Protein AF-A0A399F1W0-F1 (afdb_monomer)

Solvent-accessible surface area (backbone atoms only — not comparable to full-atom values): 11092 Å² total; per-residue (Å²): 135,81,76,82,79,48,75,65,52,54,42,48,57,32,23,42,38,68,35,32,34,46,60,52,54,9,49,49,50,20,49,52,50,46,51,54,50,51,54,56,42,75,72,41,100,74,64,45,60,71,75,62,50,46,71,76,24,55,63,44,74,70,60,42,54,50,44,53,56,55,46,54,76,75,41,99,64,81,72,64,71,63,69,51,49,56,58,54,66,76,66,64,88,62,98,51,70,25,57,52,56,50,45,21,51,50,40,32,55,50,44,50,52,52,61,72,68,51,58,68,67,61,51,54,50,32,51,70,77,23,59,24,48,64,48,69,74,58,52,68,73,48,67,90,52,70,68,48,52,52,45,48,50,51,46,51,62,46,49,75,45,47,72,62,37,48,56,37,51,46,51,60,52,38,79,73,68,49,65,60,64,60,45,52,68,64,68,68,62,92,84,85,130

pLDDT: mean 75.86, std 18.7, range [33.44, 97.06]

Structure (mmCIF, N/CA/C/O backbone):
data_AF-A0A399F1W0-F1
#
_entry.id   AF-A0A399F1W0-F1
#
loop_
_atom_site.group_PDB
_atom_site.id
_atom_site.type_symbol
_atom_site.label_atom_id
_atom_site.label_alt_id
_atom_site.label_comp_id
_atom_site.label_asym_id
_atom_site.label_entity_id
_atom_site.label_seq_id
_atom_site.pdbx_PDB_ins_code
_atom_site.Cartn_x
_atom_site.Cartn_y
_atom_site.Cartn_z
_atom_site.occupancy
_atom_site.B_iso_or_equiv
_atom_site.auth_seq_id
_atom_site.auth_comp_id
_atom_site.auth_asym_id
_atom_site.auth_atom_id
_atom_site.pdbx_PDB_model_num
ATOM 1 N N . MET A 1 1 ? 23.291 -12.167 12.242 1.00 37.00 1 MET A N 1
ATOM 2 C CA . MET A 1 1 ? 22.266 -12.469 11.224 1.00 37.00 1 MET A CA 1
ATOM 3 C C . MET A 1 1 ? 20.929 -12.072 11.820 1.00 37.00 1 MET A C 1
ATOM 5 O O . MET A 1 1 ? 20.446 -12.774 12.697 1.00 37.00 1 MET A O 1
ATOM 9 N N . THR A 1 2 ? 20.405 -10.897 11.480 1.00 45.06 2 THR A N 1
ATOM 10 C CA . THR A 1 2 ? 19.058 -10.482 11.893 1.00 45.06 2 THR A CA 1
ATOM 11 C C . THR A 1 2 ? 18.045 -11.308 11.105 1.00 45.06 2 THR A C 1
ATOM 13 O O . THR A 1 2 ? 18.186 -11.453 9.891 1.00 45.06 2 THR A O 1
ATOM 16 N N . ALA A 1 3 ? 17.079 -11.922 11.791 1.00 57.25 3 ALA A N 1
ATOM 17 C CA . ALA A 1 3 ? 15.983 -12.616 11.122 1.00 57.25 3 ALA A CA 1
ATOM 18 C C . ALA A 1 3 ? 15.230 -11.622 10.224 1.00 57.25 3 ALA A C 1
ATOM 20 O O . ALA A 1 3 ? 15.101 -10.448 10.576 1.00 57.25 3 ALA A O 1
ATOM 21 N N . ALA A 1 4 ? 14.770 -12.076 9.056 1.00 69.25 4 ALA A N 1
ATOM 22 C CA . ALA A 1 4 ? 13.921 -11.251 8.208 1.00 69.25 4 ALA A CA 1
ATOM 23 C C . ALA A 1 4 ? 12.631 -10.913 8.971 1.00 69.25 4 ALA A C 1
ATOM 25 O O . ALA A 1 4 ? 11.976 -11.811 9.498 1.00 69.25 4 ALA A O 1
ATOM 26 N N . SER A 1 5 ? 12.305 -9.622 9.032 1.00 78.44 5 SER A N 1
ATOM 27 C CA . SER A 1 5 ? 11.083 -9.112 9.657 1.00 78.44 5 SER A CA 1
ATOM 28 C C . SER A 1 5 ? 9.848 -9.705 8.968 1.00 78.44 5 SER A C 1
ATOM 30 O O . SER A 1 5 ? 9.753 -9.735 7.737 1.00 78.44 5 SER A O 1
ATOM 32 N N . THR A 1 6 ? 8.923 -10.227 9.769 1.00 92.31 6 THR A N 1
ATOM 33 C CA . THR A 1 6 ? 7.650 -10.794 9.314 1.00 92.31 6 THR A CA 1
ATOM 34 C C . THR A 1 6 ? 6.721 -9.699 8.785 1.00 92.31 6 THR A C 1
ATOM 36 O O . THR A 1 6 ? 6.800 -8.543 9.192 1.00 92.31 6 THR A O 1
ATOM 39 N N . ASP A 1 7 ? 5.763 -10.043 7.918 1.00 93.81 7 ASP A N 1
ATOM 40 C CA . ASP A 1 7 ? 4.789 -9.063 7.400 1.00 93.81 7 ASP A CA 1
ATOM 41 C C . ASP A 1 7 ? 3.999 -8.347 8.509 1.00 93.81 7 ASP A C 1
ATOM 43 O O . ASP A 1 7 ? 3.638 -7.176 8.366 1.00 93.81 7 ASP A O 1
ATOM 47 N N . ALA A 1 8 ? 3.756 -9.038 9.625 1.00 94.19 8 ALA A N 1
ATOM 48 C CA . ALA A 1 8 ? 3.143 -8.469 10.818 1.00 94.19 8 ALA A CA 1
ATOM 49 C C . ALA A 1 8 ? 4.033 -7.396 11.464 1.00 94.19 8 ALA A C 1
ATOM 51 O O . ALA A 1 8 ? 3.556 -6.299 11.751 1.00 94.19 8 ALA A O 1
ATOM 52 N N . GLU A 1 9 ? 5.322 -7.685 11.651 1.00 94.56 9 GLU A N 1
ATOM 53 C CA . GLU A 1 9 ? 6.296 -6.736 12.202 1.00 94.56 9 GLU A CA 1
ATOM 54 C C . GLU A 1 9 ? 6.444 -5.513 11.293 1.00 94.56 9 GLU A C 1
ATOM 56 O O . GLU A 1 9 ? 6.309 -4.389 11.767 1.00 94.56 9 GLU A O 1
ATOM 61 N N . ARG A 1 10 ? 6.572 -5.714 9.975 1.00 94.81 10 ARG A N 1
ATOM 62 C CA . ARG A 1 10 ? 6.646 -4.618 8.990 1.00 94.81 10 ARG A CA 1
ATOM 63 C C . ARG A 1 10 ? 5.425 -3.699 9.041 1.00 94.81 10 ARG A C 1
ATOM 65 O O . ARG A 1 10 ? 5.553 -2.482 8.919 1.00 94.81 10 ARG A O 1
ATOM 72 N N . LEU A 1 11 ? 4.223 -4.265 9.195 1.00 94.88 11 LEU A N 1
ATOM 73 C CA . LEU A 1 11 ? 2.996 -3.479 9.356 1.00 94.88 11 LEU A CA 1
ATOM 74 C C . LEU A 1 11 ? 3.018 -2.659 10.648 1.00 94.88 11 LEU A C 1
ATOM 76 O O . LEU A 1 11 ? 2.655 -1.484 10.617 1.00 94.88 11 LEU A O 1
ATOM 80 N N . LEU A 1 12 ? 3.421 -3.269 11.764 1.00 94.38 12 LEU A N 1
ATOM 81 C CA . LEU A 1 12 ? 3.475 -2.609 13.069 1.00 94.38 12 LEU A CA 1
ATOM 82 C C . LEU A 1 12 ? 4.519 -1.489 13.097 1.00 94.38 12 LEU A C 1
ATOM 84 O O . LEU A 1 12 ? 4.218 -0.405 13.589 1.00 94.38 12 LEU A O 1
ATOM 88 N N . GLU A 1 13 ? 5.693 -1.710 12.507 1.00 94.00 13 GLU A N 1
ATOM 89 C CA . GLU A 1 13 ? 6.730 -0.688 12.333 1.00 94.00 13 GLU A CA 1
ATOM 90 C C . GLU A 1 13 ? 6.199 0.505 11.531 1.00 94.00 13 GLU A C 1
ATOM 92 O O . GLU A 1 13 ? 6.304 1.650 11.962 1.00 94.00 13 GLU A O 1
ATOM 97 N N . LEU A 1 14 ? 5.533 0.258 10.400 1.00 93.69 14 LEU A N 1
ATOM 98 C CA . LEU A 1 14 ? 4.985 1.331 9.567 1.00 93.69 14 LEU A CA 1
ATOM 99 C C . LEU A 1 14 ? 3.786 2.058 10.188 1.00 93.69 14 LEU A C 1
ATOM 101 O O . LEU A 1 14 ? 3.448 3.153 9.739 1.00 93.69 14 LEU A O 1
ATOM 105 N N . LEU A 1 15 ? 3.136 1.484 11.203 1.00 92.62 15 LEU A N 1
ATOM 106 C CA . LEU A 1 15 ? 2.125 2.194 11.991 1.00 92.62 15 LEU A CA 1
ATOM 107 C C . LEU A 1 15 ? 2.736 3.230 12.939 1.00 92.62 15 LEU A C 1
ATOM 109 O O . LEU A 1 15 ? 2.013 4.112 13.408 1.00 92.62 15 LEU A O 1
ATOM 113 N N . LEU A 1 16 ? 4.044 3.162 13.197 1.00 91.12 16 LEU A N 1
ATOM 114 C CA . LEU A 1 16 ? 4.760 4.203 13.930 1.00 91.12 16 LEU A CA 1
ATOM 115 C C . LEU A 1 16 ? 4.953 5.461 13.075 1.00 91.12 16 LEU A C 1
ATOM 117 O O . LEU A 1 16 ? 4.873 6.577 13.587 1.00 91.12 16 LEU A O 1
ATOM 121 N N . GLU A 1 17 ? 5.081 5.280 11.763 1.00 89.75 17 GLU A N 1
ATOM 122 C CA . GLU A 1 17 ? 5.309 6.344 10.788 1.00 89.75 17 GLU A CA 1
ATOM 123 C C . GLU A 1 17 ? 4.010 7.035 10.339 1.00 89.75 17 GLU A C 1
ATOM 125 O O . GLU A 1 17 ? 2.962 6.393 10.274 1.00 89.75 17 GLU A O 1
ATOM 130 N N . PRO A 1 18 ? 4.034 8.326 9.945 1.00 88.25 18 PRO A N 1
ATOM 131 C CA . PRO A 1 18 ? 2.849 9.094 9.543 1.00 88.25 18 PRO A CA 1
ATOM 132 C C . PRO A 1 18 ? 2.337 8.727 8.135 1.00 88.25 18 PRO A C 1
ATOM 134 O O . PRO A 1 18 ? 2.133 9.591 7.277 1.00 88.25 18 PRO A O 1
ATOM 137 N N . CYS A 1 19 ? 2.122 7.439 7.870 1.00 89.25 19 CYS A N 1
ATOM 138 C CA . CYS A 1 19 ? 1.710 6.906 6.577 1.00 89.25 19 CYS A CA 1
ATOM 139 C C . CYS A 1 19 ? 0.646 5.806 6.713 1.00 89.25 19 CYS A C 1
ATOM 141 O O . CYS A 1 19 ? 0.346 5.335 7.811 1.00 89.25 19 CYS A O 1
ATOM 143 N N . CYS A 1 20 ? 0.077 5.389 5.573 1.00 93.62 20 CYS A N 1
ATOM 144 C CA . CYS A 1 20 ? -0.698 4.154 5.512 1.00 93.62 20 CYS A CA 1
ATOM 145 C C . CYS A 1 20 ? 0.205 2.951 5.236 1.00 93.62 20 CYS A C 1
ATOM 147 O O . CYS A 1 20 ? 0.753 2.873 4.132 1.00 93.62 20 CYS A O 1
ATOM 149 N N . PRO A 1 21 ? 0.307 1.983 6.168 1.00 94.69 21 PRO A N 1
ATOM 150 C CA . PRO A 1 21 ? 1.255 0.880 6.045 1.00 94.69 21 PRO A CA 1
ATOM 151 C C . PRO A 1 21 ? 0.907 -0.035 4.861 1.00 94.69 21 PRO A C 1
ATOM 153 O O . PRO A 1 21 ? 1.789 -0.434 4.108 1.00 94.69 21 PRO A O 1
ATOM 156 N N . VAL A 1 22 ? -0.387 -0.258 4.594 1.00 96.12 22 VAL A N 1
ATOM 157 C CA . VAL A 1 22 ? -0.864 -1.032 3.431 1.00 96.12 22 VAL A CA 1
ATOM 158 C C . VAL A 1 22 ? -0.462 -0.363 2.112 1.00 96.12 22 VAL A C 1
ATOM 160 O O . VAL A 1 22 ? 0.023 -1.028 1.200 1.00 96.12 22 VAL A O 1
ATOM 163 N N . CYS A 1 23 ? -0.622 0.959 1.995 1.00 94.44 23 CYS A N 1
ATOM 164 C CA . CYS A 1 23 ? -0.163 1.704 0.818 1.00 94.44 23 CYS A CA 1
ATOM 165 C C . CYS A 1 23 ? 1.363 1.636 0.671 1.00 94.44 23 CYS A C 1
ATOM 167 O O . CYS A 1 23 ? 1.860 1.453 -0.433 1.00 94.44 23 CYS A O 1
ATOM 169 N N . SER A 1 24 ? 2.114 1.803 1.761 1.00 92.62 24 SER A N 1
ATOM 170 C CA . SER A 1 24 ? 3.578 1.768 1.725 1.00 92.62 24 SER A CA 1
ATOM 171 C C . SER A 1 24 ? 4.090 0.402 1.269 1.00 92.62 24 SER A C 1
ATOM 173 O O . SER A 1 24 ? 4.836 0.335 0.296 1.00 92.62 24 SER A O 1
ATOM 175 N N . LEU A 1 25 ? 3.609 -0.689 1.870 1.00 95.50 25 LEU A N 1
ATOM 176 C CA . LEU A 1 25 ? 4.051 -2.042 1.527 1.00 95.50 25 LEU A CA 1
ATOM 177 C C . LEU A 1 25 ? 3.566 -2.506 0.148 1.00 95.50 25 LEU A C 1
ATOM 179 O O . LEU A 1 25 ? 4.317 -3.152 -0.578 1.00 95.50 25 LEU A O 1
ATOM 183 N N . SER A 1 26 ? 2.343 -2.153 -0.261 1.00 95.12 26 SER A N 1
ATOM 184 C CA . SER A 1 26 ? 1.869 -2.471 -1.618 1.00 95.12 26 SER A CA 1
ATOM 185 C C . SER A 1 26 ? 2.649 -1.723 -2.698 1.00 95.12 26 SER A C 1
ATOM 187 O O . SER A 1 26 ? 2.984 -2.306 -3.728 1.00 95.12 26 SER A O 1
ATOM 189 N N . ARG A 1 27 ? 2.993 -0.449 -2.463 1.00 91.88 27 ARG A N 1
ATOM 190 C CA . ARG A 1 27 ? 3.869 0.313 -3.363 1.00 91.88 27 ARG A CA 1
ATOM 191 C C . ARG A 1 27 ? 5.277 -0.269 -3.402 1.00 91.88 27 ARG A C 1
ATOM 193 O O . ARG A 1 27 ? 5.828 -0.375 -4.490 1.00 91.88 27 ARG A O 1
ATOM 200 N N . GLN A 1 28 ? 5.825 -0.676 -2.255 1.00 93.56 28 GLN A N 1
ATOM 201 C CA . GLN A 1 28 ? 7.112 -1.370 -2.192 1.00 93.56 28 GLN A CA 1
ATOM 202 C C . GLN A 1 28 ? 7.088 -2.629 -3.065 1.00 93.56 28 GLN A C 1
ATOM 204 O O . GLN A 1 28 ? 7.989 -2.815 -3.867 1.00 93.56 28 GLN A O 1
ATOM 209 N N . ALA A 1 29 ? 6.035 -3.448 -2.972 1.00 93.56 29 ALA A N 1
ATOM 210 C CA . ALA A 1 29 ? 5.902 -4.656 -3.785 1.00 93.56 29 ALA A CA 1
ATOM 211 C C . ALA A 1 29 ? 5.872 -4.349 -5.293 1.00 93.56 29 ALA A C 1
ATOM 213 O O . ALA A 1 29 ? 6.536 -5.025 -6.072 1.00 93.56 29 ALA A O 1
ATOM 214 N N . ALA A 1 30 ? 5.151 -3.301 -5.704 1.00 92.38 30 ALA A N 1
ATOM 215 C CA . ALA A 1 30 ? 5.131 -2.867 -7.100 1.00 92.38 30 ALA A CA 1
ATOM 216 C C . ALA A 1 30 ? 6.498 -2.348 -7.574 1.00 92.38 30 ALA A C 1
ATOM 218 O O . ALA A 1 30 ? 6.903 -2.637 -8.695 1.00 92.38 30 ALA A O 1
ATOM 219 N N . LEU A 1 31 ? 7.214 -1.601 -6.728 1.00 90.56 31 LEU A N 1
ATOM 220 C CA . LEU A 1 31 ? 8.566 -1.128 -7.030 1.00 90.56 31 LEU A CA 1
ATOM 221 C C . LEU A 1 31 ? 9.551 -2.291 -7.143 1.00 90.56 31 LEU A C 1
ATOM 223 O O . LEU A 1 31 ? 10.269 -2.351 -8.128 1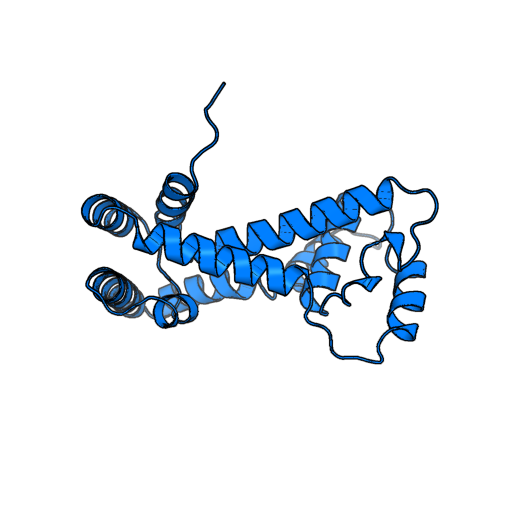.00 90.56 31 LEU A O 1
ATOM 227 N N . SER A 1 32 ? 9.540 -3.237 -6.201 1.00 91.31 32 SER A N 1
ATOM 228 C CA . SER A 1 32 ? 10.366 -4.448 -6.267 1.00 91.31 32 SER A CA 1
ATOM 229 C C . SER A 1 32 ? 10.080 -5.260 -7.528 1.00 91.31 32 SER A C 1
ATOM 231 O O . SER A 1 32 ? 11.012 -5.700 -8.186 1.00 91.31 32 SER A O 1
ATOM 233 N N . TYR A 1 33 ? 8.809 -5.386 -7.924 1.00 90.75 33 TYR A N 1
ATOM 234 C CA . TYR A 1 33 ? 8.453 -6.017 -9.193 1.00 90.75 33 TYR A CA 1
ATOM 235 C C . TYR A 1 33 ? 9.085 -5.300 -10.394 1.00 90.75 33 TYR A C 1
ATOM 237 O O . TYR A 1 33 ? 9.715 -5.954 -11.220 1.00 90.75 33 TYR A 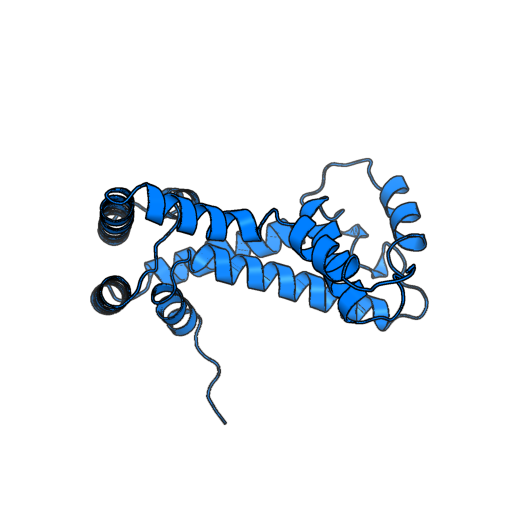O 1
ATOM 245 N N . LEU A 1 34 ? 8.938 -3.972 -10.498 1.00 87.06 34 LEU A N 1
ATOM 246 C CA . LEU A 1 34 ? 9.535 -3.191 -11.591 1.00 87.06 34 LEU A CA 1
ATOM 247 C C . LEU A 1 34 ? 11.061 -3.313 -11.605 1.00 87.06 34 LEU A C 1
ATOM 249 O O . LEU A 1 34 ? 11.664 -3.424 -12.666 1.00 87.06 34 LEU A O 1
ATOM 253 N N . ASP A 1 35 ? 11.666 -3.330 -10.424 1.00 87.00 35 ASP A N 1
ATOM 254 C CA . ASP A 1 35 ? 13.103 -3.436 -10.234 1.00 87.00 35 ASP A CA 1
ATOM 255 C C . ASP A 1 35 ? 13.667 -4.792 -10.687 1.00 87.00 35 ASP A C 1
ATOM 257 O O . ASP A 1 35 ? 14.707 -4.860 -11.347 1.00 87.00 35 ASP A O 1
ATOM 261 N N . GLU A 1 36 ? 12.940 -5.871 -10.387 1.00 87.50 36 GLU A N 1
ATOM 262 C CA . GLU A 1 36 ? 13.226 -7.217 -10.880 1.00 87.50 36 GLU A CA 1
ATOM 263 C C . GLU A 1 36 ? 13.053 -7.316 -12.398 1.00 87.50 36 GLU A C 1
ATOM 265 O O . GLU A 1 36 ? 13.871 -7.962 -13.055 1.00 87.50 36 GLU A O 1
ATOM 270 N N . GLN A 1 37 ? 12.018 -6.684 -12.970 1.00 81.69 37 GLN A N 1
ATOM 271 C CA . GLN A 1 37 ? 11.847 -6.642 -14.427 1.00 81.69 37 GLN A CA 1
ATOM 272 C C . GLN A 1 37 ? 13.017 -5.914 -15.091 1.00 81.69 37 GLN A C 1
ATOM 274 O O . GLN A 1 37 ? 13.635 -6.456 -16.003 1.00 81.69 37 GLN A O 1
ATOM 279 N N . LEU A 1 38 ? 13.386 -4.740 -14.574 1.00 79.94 38 LEU A N 1
ATOM 280 C CA . LEU A 1 38 ? 14.512 -3.957 -15.071 1.00 79.94 38 LEU A CA 1
ATOM 281 C C . LEU A 1 38 ? 15.823 -4.756 -15.046 1.00 79.94 38 LEU A C 1
ATOM 283 O O . LEU A 1 38 ? 16.544 -4.790 -16.041 1.00 79.94 38 LEU A O 1
ATOM 287 N N . ALA A 1 39 ? 16.113 -5.442 -13.935 1.00 81.62 39 ALA A N 1
ATOM 288 C CA . ALA A 1 39 ? 17.308 -6.274 -13.808 1.00 81.62 39 ALA A CA 1
ATOM 289 C C . ALA A 1 39 ? 17.328 -7.437 -14.817 1.00 81.62 39 ALA A C 1
ATOM 291 O O . ALA A 1 39 ? 18.380 -7.757 -15.370 1.00 81.62 39 ALA A O 1
ATOM 292 N N . ARG A 1 40 ? 16.171 -8.057 -15.093 1.00 76.69 40 ARG A N 1
ATOM 293 C CA . ARG A 1 40 ? 16.056 -9.111 -16.117 1.00 76.69 40 ARG A CA 1
ATOM 294 C C . ARG A 1 40 ? 16.342 -8.577 -17.515 1.00 76.69 40 ARG A C 1
ATOM 296 O O . ARG A 1 40 ? 16.994 -9.262 -18.294 1.00 76.69 40 ARG A O 1
ATOM 303 N N . TRP A 1 41 ? 15.883 -7.369 -17.828 1.00 72.25 41 TRP A N 1
ATOM 304 C CA . TRP A 1 41 ? 16.074 -6.768 -19.148 1.00 72.25 41 TRP A CA 1
ATOM 305 C C . TRP A 1 41 ? 17.520 -6.348 -19.393 1.00 72.25 41 TRP A C 1
ATOM 307 O O . TRP A 1 41 ? 18.060 -6.642 -20.452 1.00 72.25 41 TRP A O 1
ATOM 317 N N . GLN A 1 42 ? 18.174 -5.755 -18.391 1.00 70.12 42 GLN A N 1
ATOM 318 C CA . GLN A 1 42 ? 19.592 -5.374 -18.465 1.00 70.12 42 GLN A CA 1
ATOM 319 C C . GLN A 1 42 ? 20.537 -6.582 -18.594 1.00 70.12 42 GLN A C 1
ATOM 321 O O . GLN A 1 42 ? 21.663 -6.441 -19.064 1.00 70.12 42 GLN A O 1
ATOM 326 N N . GLY A 1 43 ? 20.092 -7.775 -18.189 1.00 64.38 43 GLY A N 1
ATOM 327 C CA . GLY A 1 43 ? 20.840 -9.022 -18.352 1.00 64.38 43 GLY A CA 1
ATOM 328 C C . GLY A 1 43 ? 20.726 -9.673 -19.737 1.00 64.38 43 GLY A C 1
ATOM 329 O O . GLY A 1 43 ? 21.393 -10.682 -19.965 1.00 64.38 43 GLY A O 1
ATOM 330 N N . SER A 1 44 ? 19.897 -9.142 -20.646 1.00 58.81 44 SER A N 1
ATOM 331 C CA . SER A 1 44 ? 19.655 -9.718 -21.976 1.00 58.81 44 SER A CA 1
ATOM 332 C C . SER A 1 44 ? 20.260 -8.846 -23.088 1.00 58.81 44 SER A C 1
ATOM 334 O O . SER A 1 44 ? 20.065 -7.632 -23.073 1.00 58.81 44 SER A O 1
ATOM 336 N N . PRO A 1 45 ? 20.969 -9.421 -24.080 1.00 53.44 45 PRO A N 1
ATOM 337 C CA . PRO A 1 45 ? 21.657 -8.650 -25.119 1.00 53.44 45 PRO A CA 1
ATOM 338 C C . PRO A 1 45 ? 20.723 -7.946 -26.123 1.00 53.44 45 PRO A C 1
ATOM 340 O O . PRO A 1 45 ? 21.193 -7.089 -26.865 1.00 53.44 45 PRO A O 1
ATOM 343 N N . ALA A 1 46 ? 19.431 -8.291 -26.159 1.00 55.12 46 ALA A N 1
ATOM 344 C CA . ALA A 1 46 ? 18.388 -7.604 -26.928 1.00 55.12 46 ALA A CA 1
ATOM 345 C C . ALA A 1 46 ? 17.008 -8.124 -26.479 1.00 55.12 46 ALA A C 1
ATOM 347 O O . ALA A 1 46 ? 16.503 -9.078 -27.069 1.00 55.12 46 ALA A O 1
ATOM 348 N N . PRO A 1 47 ? 16.419 -7.589 -25.399 1.00 54.78 47 PRO A N 1
ATOM 349 C CA . PRO A 1 47 ? 15.164 -8.115 -24.889 1.00 54.78 47 PRO A CA 1
ATOM 350 C C . PRO A 1 47 ? 14.015 -7.751 -25.840 1.00 54.78 47 PRO A C 1
ATOM 352 O O . PRO A 1 47 ? 13.717 -6.580 -26.046 1.00 54.78 47 PRO A O 1
ATOM 355 N N . THR A 1 48 ? 13.359 -8.755 -26.416 1.00 56.94 48 THR A N 1
ATOM 356 C CA . THR A 1 48 ? 12.142 -8.552 -27.225 1.00 56.94 48 THR A CA 1
ATOM 357 C C . THR A 1 48 ? 10.933 -8.208 -26.336 1.00 56.94 48 THR A C 1
ATOM 359 O O . THR A 1 48 ? 10.892 -8.595 -25.163 1.00 56.94 48 THR A O 1
ATOM 362 N N . ALA A 1 49 ? 9.884 -7.555 -26.858 1.00 53.97 49 ALA A N 1
ATOM 363 C CA . ALA A 1 49 ? 8.608 -7.352 -26.142 1.00 53.97 49 ALA A CA 1
ATOM 364 C C . ALA A 1 49 ? 8.019 -8.649 -25.540 1.00 53.97 49 ALA A C 1
ATOM 366 O O . ALA A 1 49 ? 7.332 -8.626 -24.512 1.00 53.97 49 ALA A O 1
ATOM 367 N N . ALA A 1 50 ? 8.300 -9.796 -26.167 1.00 52.28 50 ALA A N 1
ATOM 368 C CA . ALA A 1 50 ? 7.918 -11.116 -25.677 1.00 52.28 50 ALA A CA 1
ATOM 369 C C . ALA A 1 50 ? 8.740 -11.558 -24.450 1.00 52.28 50 ALA A C 1
ATOM 371 O O . ALA A 1 50 ? 8.173 -12.072 -23.486 1.00 52.28 50 ALA A O 1
ATOM 372 N N . GLU A 1 51 ? 10.054 -11.326 -24.455 1.00 51.59 51 GLU A N 1
ATOM 373 C CA . GLU A 1 51 ? 10.974 -11.703 -23.370 1.00 51.59 51 GLU A CA 1
ATOM 374 C C . GLU A 1 51 ? 10.931 -10.740 -22.183 1.00 51.59 51 GLU A C 1
ATOM 376 O O . GLU A 1 51 ? 11.172 -11.140 -21.043 1.00 51.59 51 GLU A O 1
ATOM 381 N N . THR A 1 52 ? 10.570 -9.480 -22.421 1.00 52.50 52 THR A N 1
ATOM 382 C CA . THR A 1 52 ? 10.419 -8.480 -21.358 1.00 52.50 52 THR A CA 1
ATOM 383 C C . THR A 1 52 ? 9.195 -8.708 -20.472 1.00 52.50 52 THR A C 1
ATOM 385 O O . THR A 1 52 ? 9.033 -8.026 -19.462 1.00 52.50 52 THR A O 1
ATOM 388 N N . GLY A 1 53 ? 8.308 -9.642 -20.829 1.00 50.22 53 GLY A N 1
ATOM 389 C CA . GLY A 1 53 ? 7.032 -9.816 -20.139 1.00 50.22 53 GLY A CA 1
ATOM 390 C C . GLY A 1 53 ? 6.047 -8.667 -20.388 1.00 50.22 53 GLY A C 1
ATOM 391 O O . GLY A 1 53 ? 4.935 -8.707 -19.868 1.00 50.22 53 GLY A O 1
ATOM 392 N N . LEU A 1 54 ? 6.393 -7.682 -21.227 1.00 51.91 54 LEU A N 1
ATOM 393 C CA . LEU A 1 54 ? 5.463 -6.649 -21.702 1.00 51.91 54 LEU A CA 1
ATOM 394 C C . LEU A 1 54 ? 4.384 -7.230 -22.622 1.00 51.91 54 LEU A C 1
ATOM 396 O O . LEU A 1 54 ? 3.277 -6.698 -22.682 1.00 51.91 54 LEU A O 1
ATOM 400 N N . ALA A 1 55 ? 4.631 -8.404 -23.211 1.00 45.62 55 ALA A N 1
ATOM 401 C CA . ALA A 1 55 ? 3.598 -9.235 -23.821 1.00 45.62 55 ALA A CA 1
ATOM 402 C C . ALA A 1 55 ? 2.476 -9.663 -22.846 1.00 45.62 55 ALA A C 1
ATOM 404 O O . ALA A 1 55 ? 1.403 -10.054 -23.309 1.00 45.62 55 ALA A O 1
ATOM 405 N N . ALA A 1 56 ? 2.669 -9.580 -21.519 1.00 44.84 56 ALA A N 1
ATOM 406 C CA . ALA A 1 56 ? 1.624 -9.847 -20.524 1.00 44.84 56 ALA A CA 1
ATOM 407 C C . ALA A 1 56 ? 0.703 -8.634 -20.283 1.00 44.84 56 ALA A C 1
ATOM 409 O O . ALA A 1 56 ? -0.470 -8.810 -19.956 1.00 44.84 56 ALA A O 1
ATOM 410 N N . GLY A 1 57 ? 1.179 -7.412 -20.525 1.00 53.78 57 GLY A N 1
ATOM 411 C CA . GLY A 1 57 ? 0.399 -6.186 -20.384 1.00 53.78 57 GLY A CA 1
ATOM 412 C C . GLY A 1 57 ? 1.279 -4.940 -20.409 1.00 53.78 57 GLY A C 1
ATOM 413 O O . GLY A 1 57 ? 2.373 -4.928 -19.845 1.00 53.78 57 GLY A O 1
ATOM 414 N N . VAL A 1 58 ? 0.781 -3.878 -21.042 1.00 72.12 58 VAL A N 1
ATOM 415 C CA . VAL A 1 58 ? 1.445 -2.570 -21.092 1.00 72.12 58 VAL A CA 1
ATOM 416 C C . VAL A 1 58 ? 1.409 -1.941 -19.694 1.00 72.12 58 VAL A C 1
ATOM 418 O O . VAL A 1 58 ? 0.361 -1.912 -19.039 1.00 72.12 58 VAL A O 1
ATOM 421 N N . LEU A 1 59 ? 2.554 -1.449 -19.206 1.00 77.12 59 LEU A N 1
ATOM 422 C CA . LEU A 1 59 ? 2.587 -0.661 -17.972 1.00 77.12 59 LEU A CA 1
ATOM 423 C C . LEU A 1 59 ? 1.741 0.601 -18.158 1.00 77.12 59 LEU A C 1
ATOM 425 O O . LEU A 1 59 ? 1.817 1.267 -19.187 1.00 77.12 59 LEU A O 1
ATOM 429 N N . CYS A 1 60 ? 0.952 0.973 -17.151 1.00 80.19 60 CYS A N 1
ATOM 430 C CA . CYS A 1 60 ? 0.293 2.275 -17.190 1.00 80.19 60 CYS A CA 1
ATOM 431 C C . CYS A 1 60 ? 1.341 3.397 -17.118 1.00 80.19 60 CYS A C 1
ATOM 433 O O . CYS A 1 60 ? 2.443 3.188 -16.603 1.00 80.19 60 CYS A O 1
ATOM 435 N N . SER A 1 61 ? 0.977 4.601 -17.570 1.00 75.69 61 SER A N 1
ATOM 436 C CA . SER A 1 61 ? 1.863 5.778 -17.576 1.00 75.69 61 SER A CA 1
ATOM 437 C C . SER A 1 61 ? 2.584 5.997 -16.240 1.00 75.69 61 SER A C 1
ATOM 439 O O . SER A 1 61 ? 3.774 6.289 -16.205 1.00 75.69 61 SER A O 1
ATOM 441 N N . HIS A 1 62 ? 1.886 5.772 -15.126 1.00 80.12 62 HIS A N 1
ATOM 442 C CA . HIS A 1 62 ? 2.448 5.870 -13.780 1.00 80.12 62 HIS A CA 1
ATOM 443 C C . HIS A 1 62 ? 3.597 4.891 -13.515 1.00 80.12 62 HIS A C 1
ATOM 445 O O . HIS A 1 62 ? 4.671 5.287 -13.064 1.00 80.12 62 HIS A O 1
ATOM 451 N N . HIS A 1 63 ? 3.389 3.597 -13.770 1.00 85.19 63 HIS A N 1
ATOM 452 C CA . HIS A 1 63 ? 4.421 2.585 -13.527 1.00 85.19 63 HIS A CA 1
ATOM 453 C C . HIS A 1 63 ? 5.523 2.621 -14.584 1.00 85.19 63 HIS A C 1
ATOM 455 O O . HIS A 1 63 ? 6.658 2.286 -14.258 1.00 85.19 63 HIS A O 1
ATOM 461 N N . TRP A 1 64 ? 5.219 3.102 -15.792 1.00 81.31 64 TRP A N 1
ATOM 462 C CA . TRP A 1 64 ? 6.217 3.418 -16.809 1.00 81.31 64 TRP A CA 1
ATOM 463 C C . TRP A 1 64 ? 7.198 4.491 -16.322 1.00 81.31 64 TRP A C 1
ATOM 465 O O . TRP A 1 64 ? 8.399 4.248 -16.288 1.00 81.31 64 TRP A O 1
ATOM 475 N N . HIS A 1 65 ? 6.709 5.640 -15.840 1.00 80.31 65 HIS A N 1
ATOM 476 C CA . HIS A 1 65 ? 7.590 6.692 -15.316 1.00 80.31 65 HIS A CA 1
ATOM 477 C C . HIS A 1 65 ? 8.450 6.212 -14.139 1.00 80.31 65 HIS A C 1
ATOM 479 O O . HIS A 1 65 ? 9.620 6.572 -14.041 1.00 80.31 65 HIS A O 1
ATOM 485 N N . LYS A 1 66 ? 7.903 5.363 -13.260 1.00 83.69 66 LYS A N 1
ATOM 486 C CA . LYS A 1 66 ? 8.676 4.776 -12.153 1.00 83.69 66 LYS A CA 1
ATOM 487 C C . LYS A 1 66 ? 9.799 3.870 -12.634 1.00 83.69 66 LYS A C 1
ATOM 489 O O . LYS A 1 66 ? 10.890 3.918 -12.083 1.00 83.69 66 LYS A O 1
ATOM 494 N N . LEU A 1 67 ? 9.523 3.042 -13.631 1.00 82.50 67 LEU A N 1
ATOM 495 C CA . LEU A 1 67 ? 10.510 2.161 -14.235 1.00 82.50 67 LEU A CA 1
ATOM 496 C C . LEU A 1 67 ? 11.638 2.959 -14.903 1.00 82.50 67 LEU A C 1
ATOM 498 O O . LEU A 1 67 ? 12.803 2.665 -14.659 1.00 82.50 67 LEU A O 1
ATOM 502 N N . VAL A 1 68 ? 11.299 4.007 -15.661 1.00 78.56 68 VAL A N 1
ATOM 503 C CA . VAL A 1 68 ? 12.281 4.929 -16.257 1.00 78.56 68 VAL A CA 1
ATOM 504 C C . VAL A 1 68 ? 13.132 5.600 -15.173 1.00 78.56 68 VAL A C 1
ATOM 506 O O . VAL A 1 68 ? 14.353 5.651 -15.284 1.00 78.56 68 VAL A O 1
ATOM 509 N N . ALA A 1 69 ? 12.517 6.056 -14.077 1.00 81.81 69 ALA A N 1
ATOM 510 C CA . ALA A 1 69 ? 13.251 6.639 -12.954 1.00 81.81 69 ALA A CA 1
ATOM 511 C C . ALA A 1 69 ? 14.193 5.632 -12.265 1.00 81.81 69 ALA A C 1
ATOM 513 O O . ALA A 1 69 ? 15.278 6.014 -11.832 1.00 81.81 69 ALA A O 1
ATOM 514 N N . LEU A 1 70 ? 13.801 4.355 -12.162 1.00 83.00 70 LEU A N 1
ATOM 515 C CA . LEU A 1 70 ? 14.659 3.283 -11.640 1.00 83.00 70 LEU A CA 1
ATOM 516 C C . LEU A 1 70 ? 15.835 2.983 -12.581 1.00 83.00 70 LEU A C 1
ATOM 518 O O . LEU A 1 70 ? 16.949 2.753 -12.116 1.00 83.00 70 LEU A O 1
ATOM 522 N N . GLU A 1 71 ? 15.612 3.006 -13.894 1.00 80.50 71 GLU A N 1
ATOM 523 C CA . GLU A 1 71 ? 16.668 2.820 -14.893 1.00 80.50 71 GLU A CA 1
ATOM 524 C C . GLU A 1 71 ? 17.704 3.945 -14.850 1.00 80.50 71 GLU A C 1
ATOM 526 O O . GLU A 1 71 ? 18.906 3.666 -14.814 1.00 80.50 71 GLU A O 1
ATOM 531 N N . ALA A 1 72 ? 17.249 5.199 -14.792 1.00 80.06 72 ALA A N 1
ATOM 532 C CA . ALA A 1 72 ? 18.122 6.368 -14.711 1.00 80.06 72 ALA A CA 1
ATOM 533 C C . ALA A 1 72 ? 19.038 6.332 -13.473 1.00 80.06 72 ALA A C 1
ATOM 535 O O . ALA A 1 72 ? 20.163 6.812 -13.515 1.00 80.06 72 ALA A O 1
ATOM 536 N N . GLN A 1 73 ? 18.593 5.709 -12.376 1.00 80.81 73 GLN A N 1
ATOM 537 C CA . GLN A 1 73 ? 19.417 5.520 -11.174 1.00 80.81 73 GLN A CA 1
ATOM 538 C C . GLN A 1 73 ? 20.503 4.445 -11.334 1.00 80.81 73 GLN A C 1
ATOM 540 O O . GLN A 1 73 ? 21.441 4.400 -10.541 1.00 80.81 73 GLN A O 1
ATOM 545 N N . ARG A 1 74 ? 20.372 3.545 -12.315 1.00 76.62 74 ARG A N 1
ATOM 546 C CA . ARG A 1 74 ? 21.256 2.380 -12.506 1.00 76.62 74 ARG A CA 1
ATOM 547 C C . ARG A 1 74 ? 22.217 2.517 -13.674 1.00 76.62 74 ARG A C 1
ATOM 549 O O . ARG A 1 74 ? 23.175 1.754 -13.755 1.00 76.62 74 ARG A O 1
ATOM 556 N N . THR A 1 75 ? 21.943 3.431 -14.594 1.00 68.50 75 THR A N 1
ATOM 557 C CA . THR A 1 75 ? 22.638 3.521 -15.878 1.00 68.50 75 THR A CA 1
ATOM 558 C C . THR A 1 75 ? 23.015 4.962 -16.188 1.00 68.50 75 THR A C 1
ATOM 560 O O . THR A 1 75 ? 22.346 5.899 -15.769 1.00 68.50 75 THR A O 1
ATOM 563 N N . THR A 1 76 ? 24.096 5.148 -16.944 1.00 64.25 76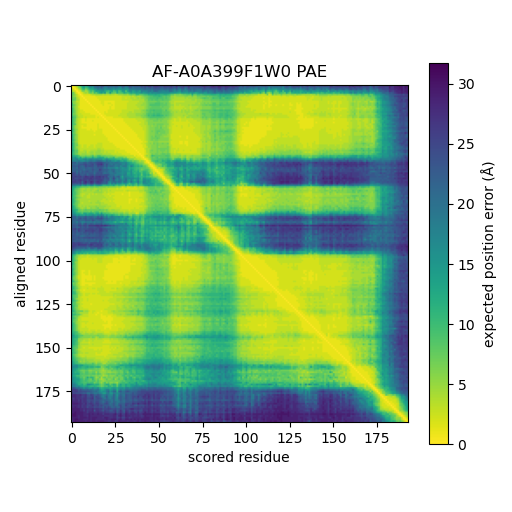 THR A N 1
ATOM 564 C CA . THR A 1 76 ? 24.573 6.461 -17.406 1.00 64.25 76 THR A CA 1
ATOM 565 C C . THR A 1 76 ? 23.804 6.998 -18.622 1.00 64.25 76 THR A C 1
ATOM 567 O O . 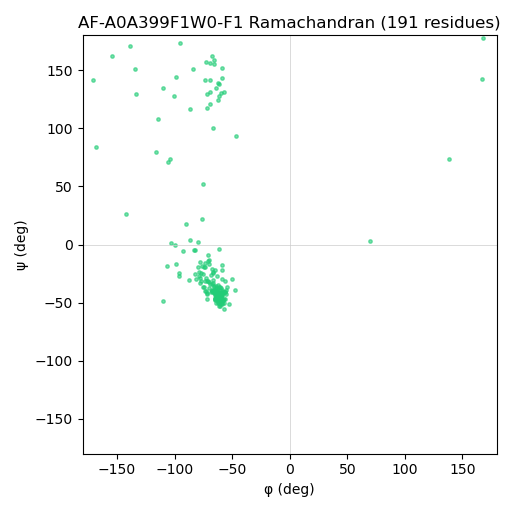THR A 1 76 ? 24.144 8.064 -19.129 1.00 64.25 76 THR A O 1
ATOM 570 N N . GLY A 1 77 ? 22.781 6.283 -19.106 1.00 59.50 77 GLY A N 1
ATOM 571 C CA . GLY A 1 77 ? 21.912 6.714 -20.202 1.00 59.50 77 GLY A CA 1
ATOM 572 C C . GLY A 1 77 ? 20.702 5.782 -20.372 1.00 59.50 77 GLY A C 1
ATOM 573 O O . GLY A 1 77 ? 20.868 4.571 -20.217 1.00 59.50 77 GLY A O 1
ATOM 574 N N . PRO A 1 78 ? 19.503 6.316 -20.677 1.00 58.75 78 PRO A N 1
ATOM 575 C CA . PRO A 1 78 ? 18.276 5.526 -20.759 1.00 58.75 78 PRO A CA 1
ATOM 576 C C . PRO A 1 78 ? 18.316 4.586 -21.970 1.00 58.75 78 PRO A C 1
ATOM 578 O O . PRO A 1 78 ? 18.443 5.037 -23.107 1.00 58.75 78 PRO A O 1
ATOM 581 N N . GLN A 1 79 ? 18.202 3.278 -21.741 1.00 64.19 79 GLN A N 1
ATOM 582 C CA . GLN A 1 79 ? 18.117 2.268 -22.800 1.00 64.19 79 GLN A CA 1
ATOM 583 C C . GLN A 1 79 ? 16.664 1.884 -23.106 1.00 64.19 79 GLN A C 1
ATOM 585 O O . GLN A 1 79 ? 16.361 1.471 -24.225 1.00 64.19 79 GLN A O 1
ATOM 590 N N . LEU A 1 80 ? 15.741 2.061 -22.153 1.00 63.25 80 LEU A N 1
ATOM 591 C CA . LEU A 1 80 ? 14.330 1.707 -22.334 1.00 63.25 80 LEU A CA 1
ATOM 592 C C . LEU A 1 80 ? 13.544 2.681 -23.229 1.00 63.25 80 LEU A C 1
ATOM 594 O O . LEU A 1 80 ? 12.473 2.313 -23.713 1.00 63.25 80 LEU A O 1
ATOM 598 N N . SER A 1 81 ? 14.020 3.913 -23.452 1.00 58.25 81 SER A N 1
ATOM 599 C CA . SER A 1 81 ? 13.170 4.995 -23.979 1.00 58.25 81 SER A CA 1
ATOM 600 C C . SER A 1 81 ? 12.899 4.977 -25.488 1.00 58.25 81 SER A C 1
ATOM 602 O O . SER A 1 81 ? 11.886 5.537 -25.892 1.00 58.25 81 SER A O 1
ATOM 604 N N . GLU A 1 82 ? 13.736 4.353 -26.325 1.00 54.12 82 GLU A N 1
ATOM 605 C CA . GLU A 1 82 ? 13.528 4.370 -27.791 1.00 54.12 82 GLU A CA 1
ATOM 606 C C . GLU A 1 82 ? 13.104 3.017 -28.373 1.00 54.12 82 GLU A C 1
ATOM 608 O O . GLU A 1 82 ? 12.114 2.953 -29.101 1.00 54.12 82 GLU A O 1
ATOM 613 N N . ALA A 1 83 ? 13.791 1.922 -28.033 1.00 53.62 83 ALA A N 1
ATOM 614 C CA . ALA A 1 83 ? 13.514 0.613 -28.634 1.00 53.62 83 ALA A CA 1
ATOM 615 C C . ALA A 1 83 ? 12.198 -0.009 -28.132 1.00 53.62 83 ALA A C 1
ATOM 617 O O . ALA A 1 83 ? 11.421 -0.559 -28.910 1.00 53.62 83 ALA A O 1
ATOM 618 N N . LEU A 1 84 ? 11.917 0.126 -26.834 1.00 59.09 84 LEU A N 1
ATOM 619 C CA . LEU A 1 84 ? 10.737 -0.465 -26.202 1.00 59.09 84 LEU A CA 1
ATOM 620 C C . LEU A 1 84 ? 9.457 0.330 -26.490 1.00 59.09 84 LEU A C 1
ATOM 622 O O . LEU A 1 84 ? 8.375 -0.242 -26.588 1.00 59.09 84 LEU A O 1
ATOM 626 N N . LEU A 1 85 ? 9.577 1.656 -26.626 1.00 58.31 85 LEU A N 1
ATOM 627 C CA . LEU A 1 85 ? 8.448 2.543 -26.909 1.00 58.31 85 LEU A CA 1
ATOM 628 C C . LEU A 1 85 ? 7.841 2.236 -28.287 1.00 58.31 85 LEU A C 1
ATOM 630 O O . LEU A 1 85 ? 6.620 2.246 -28.428 1.00 58.31 85 LEU A O 1
ATOM 634 N N . GLY A 1 86 ? 8.688 1.910 -29.272 1.00 57.03 86 GLY A N 1
ATOM 635 C CA . GLY A 1 86 ? 8.266 1.476 -30.604 1.00 57.03 86 GLY A CA 1
ATOM 636 C C . GLY A 1 86 ? 7.431 0.195 -30.566 1.00 57.03 86 GLY A C 1
ATOM 637 O O . GLY A 1 86 ? 6.309 0.188 -31.062 1.00 57.03 86 GLY A O 1
ATOM 638 N N . GLU A 1 87 ? 7.916 -0.857 -29.898 1.00 57.88 87 GLU A N 1
ATOM 639 C CA . GLU A 1 87 ? 7.179 -2.128 -29.787 1.00 57.88 87 GLU A CA 1
ATOM 640 C C . GLU A 1 87 ? 5.894 -2.004 -28.946 1.00 57.88 87 GLU A C 1
ATOM 642 O O . GLU A 1 87 ? 4.889 -2.650 -29.239 1.00 57.88 87 GLU A O 1
ATOM 647 N N . LEU A 1 88 ? 5.880 -1.155 -27.913 1.00 57.84 88 LEU A N 1
ATOM 648 C CA . LEU A 1 88 ? 4.701 -0.966 -27.058 1.00 57.84 88 LEU A CA 1
ATOM 649 C C . LEU A 1 88 ? 3.554 -0.232 -27.752 1.00 57.84 88 LEU A C 1
ATOM 651 O O . LEU A 1 88 ? 2.390 -0.500 -27.444 1.00 57.84 88 LEU A O 1
ATOM 655 N N . LEU A 1 89 ? 3.867 0.675 -28.679 1.00 58.28 89 LEU A N 1
ATOM 656 C CA . LEU A 1 89 ? 2.866 1.380 -29.478 1.00 58.28 89 LEU A CA 1
ATOM 657 C C . LEU A 1 89 ? 2.219 0.465 -30.529 1.00 58.28 89 LEU A C 1
ATOM 659 O O . LEU A 1 89 ? 1.049 0.663 -30.847 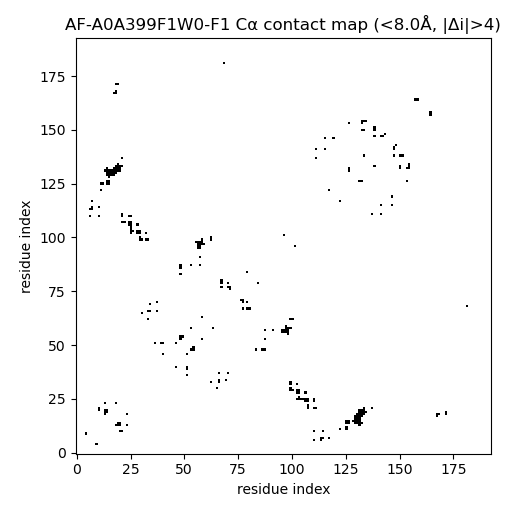1.00 58.28 89 LEU A O 1
ATOM 663 N N . GLU A 1 90 ? 2.927 -0.559 -31.016 1.00 56.50 90 GLU A N 1
ATOM 664 C CA . GLU A 1 90 ? 2.399 -1.508 -32.009 1.00 56.50 90 GLU A CA 1
ATOM 665 C C . GLU A 1 90 ? 1.478 -2.595 -31.416 1.00 56.50 90 GLU A C 1
ATOM 667 O O . GLU A 1 90 ? 0.682 -3.186 -32.140 1.00 56.50 90 GLU A O 1
ATOM 672 N N . VAL A 1 91 ? 1.531 -2.853 -30.100 1.00 57.03 91 VAL A N 1
ATOM 673 C CA . VAL A 1 91 ? 0.768 -3.934 -29.426 1.00 57.03 91 VAL A CA 1
ATOM 674 C C . VAL A 1 91 ? -0.464 -3.409 -28.651 1.00 57.03 91 VAL A C 1
ATOM 676 O O . VAL A 1 91 ? -1.207 -4.175 -28.033 1.00 57.03 91 VAL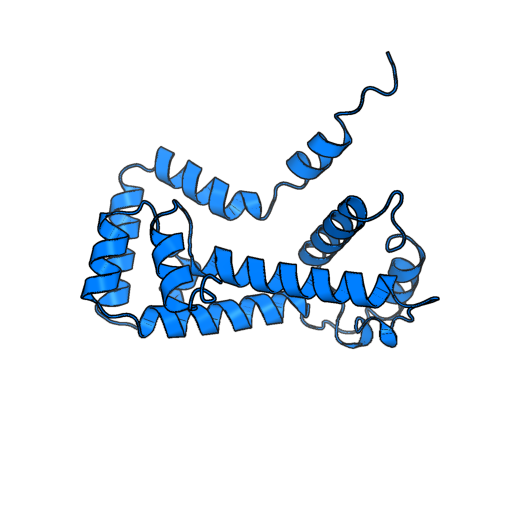 A O 1
ATOM 679 N N . ALA A 1 92 ? -0.730 -2.099 -28.688 1.00 56.19 92 ALA A N 1
ATOM 680 C CA . ALA A 1 92 ? -1.689 -1.396 -27.825 1.00 56.19 92 ALA A CA 1
ATOM 681 C C . ALA A 1 92 ? -3.192 -1.562 -28.171 1.00 56.19 92 ALA A C 1
ATOM 683 O O . ALA A 1 92 ? -4.012 -0.751 -27.741 1.00 56.19 92 ALA A O 1
ATOM 684 N N . ASP A 1 93 ? -3.593 -2.611 -28.893 1.00 53.41 93 ASP A N 1
ATOM 685 C CA . ASP A 1 93 ? -4.976 -2.760 -29.383 1.00 53.41 93 ASP A CA 1
ATOM 686 C C . ASP A 1 93 ? -5.972 -3.351 -28.363 1.00 53.41 93 ASP A C 1
ATOM 688 O O . ASP A 1 93 ? -7.177 -3.391 -28.620 1.00 53.41 93 ASP A O 1
ATOM 692 N N . ALA A 1 94 ? -5.526 -3.778 -27.174 1.00 56.00 94 ALA A N 1
ATOM 693 C CA . ALA A 1 94 ? -6.424 -4.272 -26.125 1.00 56.00 94 ALA A CA 1
ATOM 694 C C . ALA A 1 94 ? -6.103 -3.676 -24.742 1.00 56.00 94 ALA A C 1
ATOM 696 O O . ALA A 1 94 ? -4.958 -3.774 -24.291 1.00 56.00 94 ALA A O 1
ATOM 697 N N . PRO A 1 95 ? -7.097 -3.131 -24.009 1.00 58.56 95 PRO A N 1
ATOM 698 C CA . PRO A 1 95 ? -6.895 -2.653 -22.648 1.00 58.56 95 PRO A CA 1
ATOM 699 C C . PRO A 1 95 ? -6.593 -3.841 -21.731 1.00 58.56 95 PRO A C 1
ATOM 701 O O . PRO A 1 95 ? -7.488 -4.572 -21.307 1.00 58.56 95 PRO A O 1
ATOM 704 N N . ARG A 1 96 ? -5.311 -4.044 -21.429 1.00 67.44 96 ARG A N 1
ATOM 705 C CA . ARG A 1 96 ? -4.857 -4.998 -20.416 1.00 67.44 96 ARG A CA 1
ATOM 706 C C . ARG A 1 96 ? -4.553 -4.260 -19.113 1.00 67.44 96 ARG A C 1
ATOM 708 O O . ARG A 1 96 ? -4.069 -3.127 -19.154 1.00 67.44 96 ARG A O 1
ATOM 715 N N . PRO A 1 97 ? -4.838 -4.864 -17.950 1.00 75.38 97 PRO A N 1
ATOM 716 C CA . PRO A 1 97 ? -4.426 -4.294 -16.678 1.00 75.38 97 PRO A CA 1
ATOM 717 C C . PRO A 1 97 ? -2.895 -4.216 -16.605 1.00 75.38 97 PRO A C 1
ATOM 719 O O . PRO A 1 97 ? -2.186 -5.132 -17.014 1.00 75.38 97 PRO A O 1
ATOM 722 N N . CYS A 1 98 ? -2.381 -3.108 -16.070 1.00 83.88 98 CYS A N 1
ATOM 723 C CA . CYS A 1 98 ? -0.951 -2.951 -15.814 1.00 83.88 98 CYS A CA 1
ATOM 724 C C . CYS A 1 98 ? -0.491 -4.015 -14.792 1.00 83.88 98 CYS A C 1
ATOM 726 O O . CYS A 1 98 ? -1.023 -4.027 -13.676 1.00 83.88 98 CYS A O 1
ATOM 728 N N . PRO A 1 99 ? 0.517 -4.856 -15.088 1.00 86.94 99 PRO A N 1
ATOM 729 C CA . PRO A 1 99 ? 0.945 -5.920 -14.173 1.00 86.94 99 PRO A CA 1
ATOM 730 C C . PRO A 1 99 ? 1.472 -5.375 -12.836 1.00 86.94 99 PRO A C 1
ATOM 732 O O . PRO A 1 99 ? 1.204 -5.939 -11.777 1.00 86.94 99 PRO A O 1
ATOM 735 N N . ALA A 1 100 ? 2.139 -4.216 -12.835 1.00 89.25 100 ALA A N 1
ATOM 736 C CA . ALA A 1 100 ? 2.569 -3.568 -11.595 1.00 89.25 100 ALA A CA 1
ATOM 737 C C . ALA A 1 100 ? 1.377 -3.071 -10.748 1.00 89.25 100 ALA A C 1
ATOM 739 O O . ALA A 1 100 ? 1.424 -3.132 -9.517 1.00 89.25 100 ALA A O 1
ATOM 740 N N . CYS A 1 101 ? 0.276 -2.640 -11.382 1.00 89.75 101 CYS A N 1
ATOM 741 C CA . CYS A 1 101 ? -0.979 -2.365 -10.676 1.00 89.75 101 CYS A CA 1
ATOM 742 C C . CYS A 1 101 ? -1.550 -3.638 -10.044 1.00 89.75 101 CYS A C 1
ATOM 744 O O . CYS A 1 101 ? -2.025 -3.579 -8.911 1.00 89.75 101 CYS A O 1
ATOM 746 N N . GLU A 1 102 ? -1.515 -4.773 -10.743 1.00 91.69 102 GLU A N 1
ATOM 747 C CA . GLU A 1 102 ? -2.010 -6.047 -10.212 1.00 91.69 102 GLU A CA 1
ATOM 748 C C . GLU A 1 102 ? -1.191 -6.517 -9.011 1.00 91.69 102 GLU A C 1
ATOM 750 O O . GLU A 1 102 ? -1.768 -6.863 -7.978 1.00 91.69 102 GLU A O 1
ATOM 755 N N . VAL A 1 103 ? 0.142 -6.443 -9.093 1.00 92.94 103 VAL A N 1
ATOM 756 C CA . VAL A 1 103 ? 1.043 -6.730 -7.966 1.00 92.94 103 VAL A CA 1
ATOM 757 C C . VAL A 1 103 ? 0.721 -5.818 -6.783 1.00 92.94 103 VAL A C 1
ATOM 759 O O . VAL A 1 103 ? 0.537 -6.302 -5.665 1.00 92.94 103 VAL A O 1
ATOM 762 N N . GLN A 1 104 ? 0.567 -4.512 -7.021 1.00 93.94 104 GLN A N 1
ATOM 763 C CA . GLN A 1 104 ? 0.212 -3.550 -5.977 1.00 93.94 104 GLN A CA 1
ATOM 764 C C . GLN A 1 104 ? -1.134 -3.893 -5.319 1.00 93.94 104 GLN A C 1
ATOM 766 O O . GLN A 1 104 ? -1.256 -3.877 -4.095 1.00 93.94 104 GLN A O 1
ATOM 771 N N . GLN A 1 105 ? -2.157 -4.218 -6.112 1.00 93.94 105 GLN A N 1
ATOM 772 C CA . GLN A 1 105 ? -3.485 -4.577 -5.609 1.00 93.94 105 GLN A CA 1
ATOM 773 C C . GLN A 1 105 ? -3.478 -5.911 -4.855 1.00 93.94 105 GLN A C 1
ATOM 775 O O . GLN A 1 105 ? -4.134 -6.039 -3.820 1.00 93.94 105 GLN A O 1
ATOM 780 N N . SER A 1 106 ? -2.733 -6.900 -5.348 1.00 96.00 106 SER A N 1
ATOM 781 C CA . SER A 1 106 ? -2.555 -8.192 -4.687 1.00 96.00 106 SER A CA 1
ATOM 782 C C . SER A 1 106 ? -1.878 -8.019 -3.327 1.00 96.00 106 SER A C 1
ATOM 784 O O . SER A 1 106 ? -2.423 -8.449 -2.311 1.00 96.00 106 SER A O 1
ATOM 786 N N . ALA A 1 107 ? -0.772 -7.271 -3.282 1.00 96.44 107 ALA A N 1
ATOM 787 C CA . ALA A 1 107 ? -0.079 -6.939 -2.044 1.00 96.44 107 ALA A CA 1
ATOM 788 C C . ALA A 1 107 ? -0.983 -6.160 -1.075 1.00 96.44 107 ALA A C 1
ATOM 790 O O . ALA A 1 107 ? -1.015 -6.461 0.114 1.00 96.44 107 ALA A O 1
ATOM 791 N N . ALA A 1 108 ? -1.772 -5.197 -1.561 1.00 96.44 108 ALA A N 1
ATOM 792 C CA . ALA A 1 108 ? -2.716 -4.470 -0.714 1.00 96.44 108 ALA A CA 1
ATOM 793 C C . ALA A 1 108 ? -3.749 -5.408 -0.064 1.00 96.44 108 ALA A C 1
ATOM 795 O O . ALA A 1 108 ? -3.987 -5.306 1.138 1.00 96.44 108 ALA A O 1
ATOM 796 N N . ARG A 1 109 ? -4.327 -6.351 -0.823 1.00 96.88 109 ARG A N 1
ATOM 797 C CA . ARG A 1 109 ? -5.248 -7.368 -0.279 1.00 96.88 109 ARG A CA 1
ATOM 798 C C . ARG A 1 109 ? -4.564 -8.262 0.753 1.00 96.88 109 ARG A C 1
ATOM 800 O O . ARG A 1 109 ? -5.141 -8.495 1.812 1.00 96.88 109 ARG A O 1
ATOM 807 N N . HIS A 1 110 ? -3.341 -8.706 0.469 1.00 97.06 110 HIS A N 1
ATOM 808 C CA . HIS A 1 110 ? -2.531 -9.499 1.395 1.00 97.06 110 HIS A CA 1
ATOM 809 C C . HIS A 1 110 ? -2.324 -8.772 2.727 1.00 97.06 110 HIS A C 1
ATOM 811 O O . HIS A 1 110 ? -2.732 -9.274 3.770 1.00 97.06 110 HIS A O 1
ATOM 817 N N . TYR A 1 111 ? -1.800 -7.543 2.703 1.00 97.06 111 TYR A N 1
ATOM 818 C CA . TYR A 1 111 ? -1.536 -6.780 3.926 1.00 97.06 111 TYR A CA 1
ATOM 819 C C . TYR A 1 111 ? -2.803 -6.347 4.669 1.00 97.06 111 TYR A C 1
ATOM 821 O O . TYR A 1 111 ? -2.757 -6.185 5.886 1.00 97.06 111 TYR A O 1
ATOM 829 N N . LEU A 1 112 ? -3.944 -6.196 3.988 1.00 95.94 112 LEU A N 1
ATOM 830 C CA . LEU A 1 112 ? -5.241 -6.047 4.658 1.00 95.94 112 LEU A CA 1
ATOM 831 C C . LEU A 1 112 ? -5.636 -7.320 5.415 1.00 95.94 112 LEU A C 1
ATOM 833 O O . LEU A 1 112 ? -6.134 -7.222 6.535 1.00 95.94 112 LEU A O 1
ATOM 837 N N . GLY A 1 113 ? -5.386 -8.495 4.832 1.00 95.31 113 GLY A N 1
ATOM 838 C CA . GLY A 1 113 ? -5.573 -9.784 5.497 1.00 95.31 113 GLY A CA 1
ATOM 839 C C . GLY A 1 113 ? -4.676 -9.933 6.726 1.00 95.31 113 GLY A C 1
ATOM 840 O O . GLY A 1 113 ? -5.171 -10.260 7.802 1.00 95.31 113 GLY A O 1
ATOM 841 N N . VAL A 1 114 ? -3.385 -9.605 6.597 1.00 95.62 114 VAL A N 1
ATOM 842 C CA . VAL A 1 114 ? -2.438 -9.625 7.725 1.00 95.62 114 VAL A CA 1
ATOM 843 C C . VAL A 1 114 ? -2.880 -8.650 8.818 1.00 95.62 114 VAL A C 1
ATOM 845 O O . VAL A 1 114 ? -2.992 -9.050 9.971 1.00 95.62 114 VAL A O 1
ATOM 848 N N . LEU A 1 115 ? -3.210 -7.402 8.463 1.00 94.62 115 LEU A N 1
ATOM 849 C CA . LEU A 1 115 ? -3.706 -6.390 9.403 1.00 94.62 115 LEU A CA 1
ATOM 850 C C . LEU A 1 115 ? -4.969 -6.860 10.142 1.00 94.62 115 LEU A C 1
ATOM 852 O O . LEU A 1 115 ? -5.094 -6.633 11.342 1.00 94.62 115 LEU A O 1
ATOM 856 N N . GLY A 1 116 ? -5.888 -7.524 9.435 1.00 93.00 116 GLY A N 1
ATOM 857 C CA . GLY A 1 116 ? -7.101 -8.108 10.010 1.00 93.00 116 GLY A CA 1
ATOM 858 C C . GLY A 1 116 ? -6.845 -9.269 10.974 1.00 93.00 116 GLY A C 1
ATOM 859 O O . GLY A 1 116 ? -7.678 -9.522 11.840 1.00 93.00 116 GLY A O 1
ATOM 860 N N . GLY A 1 117 ? -5.706 -9.953 10.839 1.00 92.19 117 GLY A N 1
ATOM 861 C CA . GLY A 1 117 ? -5.285 -11.055 11.704 1.00 92.19 117 GLY A CA 1
ATOM 862 C C . GLY A 1 117 ? -4.408 -10.645 12.891 1.00 92.19 117 GLY A C 1
ATOM 863 O O . GLY A 1 117 ? -4.096 -11.498 13.721 1.00 92.19 117 GLY A O 1
ATOM 864 N N . LEU A 1 118 ? -3.994 -9.376 12.996 1.00 92.75 118 LEU A N 1
ATOM 865 C CA . LEU A 1 118 ? -3.150 -8.921 14.104 1.00 92.75 118 LEU A CA 1
ATOM 866 C C . LEU A 1 118 ? -3.919 -8.921 15.437 1.00 92.75 118 LEU A C 1
ATOM 868 O O . LEU A 1 118 ? -5.081 -8.499 15.476 1.00 92.75 118 LEU A O 1
ATOM 872 N N . PRO A 1 119 ? -3.272 -9.304 16.557 1.00 92.00 119 PRO A N 1
ATOM 873 C CA . PRO A 1 119 ? -3.879 -9.178 17.870 1.00 92.00 119 PRO A CA 1
ATOM 874 C C . PRO A 1 119 ? -4.280 -7.731 18.147 1.00 92.00 119 PRO A C 1
ATOM 876 O O . PRO A 1 119 ? -3.506 -6.785 17.980 1.00 92.00 119 PRO A O 1
ATOM 879 N N . THR A 1 120 ? -5.515 -7.575 18.608 1.00 88.25 120 THR A N 1
ATOM 880 C CA . THR A 1 120 ? -6.146 -6.284 18.878 1.00 88.25 120 THR A CA 1
ATOM 881 C C . THR A 1 120 ? -5.318 -5.421 19.842 1.00 88.25 120 THR A C 1
ATOM 883 O O . THR A 1 120 ? -5.160 -4.220 19.628 1.00 88.25 120 THR A O 1
ATOM 886 N N . GLU A 1 121 ? -4.722 -6.034 20.865 1.00 89.88 121 GLU A N 1
ATOM 887 C CA . GLU A 1 121 ? -3.86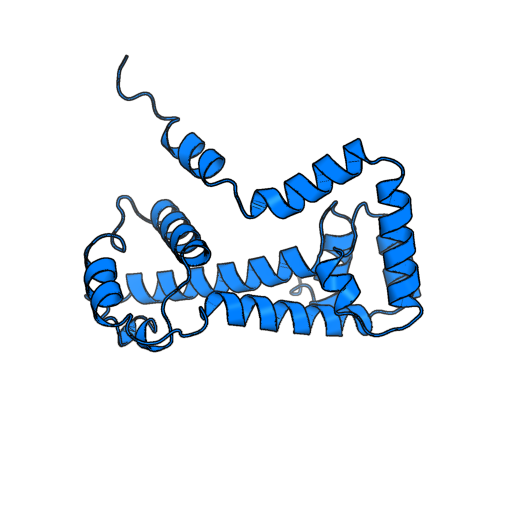4 -5.360 21.847 1.00 89.88 121 GLU A CA 1
ATOM 888 C C . GLU A 1 121 ? -2.585 -4.794 21.217 1.00 89.88 121 GLU A C 1
ATOM 890 O O . GLU A 1 121 ? -2.251 -3.627 21.442 1.00 89.88 121 GLU A O 1
ATOM 895 N N . THR A 1 122 ? -1.910 -5.590 20.381 1.00 92.50 122 THR A N 1
ATOM 896 C CA . THR A 1 122 ? -0.680 -5.206 19.676 1.00 92.50 122 THR A CA 1
ATOM 897 C C . THR A 1 122 ? -0.933 -4.037 18.735 1.00 92.50 122 THR A C 1
ATOM 899 O O . THR A 1 122 ? -0.196 -3.050 18.746 1.00 92.50 122 THR A O 1
ATOM 902 N N . LEU A 1 123 ? -2.018 -4.104 17.964 1.00 90.25 123 LEU A N 1
ATOM 903 C CA . LEU A 1 123 ? -2.388 -3.019 17.068 1.00 90.25 123 LEU A CA 1
ATOM 904 C C . LEU A 1 123 ? -2.759 -1.748 17.840 1.00 90.25 123 LEU A C 1
ATOM 906 O O . LEU A 1 123 ? -2.332 -0.652 17.478 1.00 90.25 123 LEU A O 1
ATOM 910 N N . GLY A 1 124 ? -3.534 -1.888 18.918 1.00 88.25 124 GLY A N 1
ATOM 911 C CA . GLY A 1 124 ? -3.899 -0.768 19.778 1.00 88.25 124 GLY A CA 1
ATOM 912 C C . GLY A 1 124 ? -2.670 -0.078 20.374 1.00 88.25 124 GLY A C 1
ATOM 913 O O . GLY A 1 124 ? -2.636 1.148 20.452 1.00 88.25 124 GLY A O 1
ATOM 914 N N . LEU A 1 125 ? -1.647 -0.845 20.761 1.00 91.56 125 LEU A N 1
ATOM 915 C CA . LEU A 1 125 ? -0.379 -0.301 21.241 1.00 91.56 125 LEU A CA 1
ATOM 916 C C . LEU A 1 125 ? 0.355 0.481 20.143 1.00 91.56 125 LEU A C 1
ATOM 918 O O . LEU A 1 125 ? 0.696 1.641 20.370 1.00 91.56 125 LEU A O 1
ATOM 922 N N . ALA A 1 126 ? 0.519 -0.108 18.955 1.00 91.62 126 ALA A N 1
ATOM 923 C CA . ALA A 1 126 ? 1.196 0.538 17.830 1.00 91.62 126 ALA A CA 1
ATOM 924 C C . ALA A 1 126 ? 0.511 1.852 17.417 1.00 91.62 126 ALA A C 1
ATOM 926 O O . ALA A 1 126 ? 1.171 2.871 17.243 1.00 91.62 126 ALA A O 1
ATOM 927 N N . LEU A 1 127 ? -0.825 1.875 17.349 1.00 88.81 127 LEU A N 1
ATOM 928 C CA . LEU A 1 127 ? -1.590 3.079 16.999 1.00 88.81 127 LEU A CA 1
ATOM 929 C C . LEU A 1 127 ? -1.494 4.197 18.047 1.00 88.81 127 LEU A C 1
ATOM 931 O O . LEU A 1 127 ? -1.592 5.373 17.694 1.00 88.81 127 LEU A O 1
ATOM 935 N N . ARG A 1 128 ? -1.334 3.848 19.332 1.00 89.00 128 ARG A N 1
ATOM 936 C CA . ARG A 1 128 ? -1.135 4.829 20.412 1.00 89.00 128 ARG A CA 1
ATOM 937 C C . ARG A 1 128 ? 0.276 5.408 20.417 1.00 89.00 128 ARG A C 1
ATOM 939 O O . ARG A 1 128 ? 0.434 6.579 20.742 1.00 89.00 128 ARG A O 1
ATOM 946 N N . GLN A 1 129 ? 1.276 4.593 20.095 1.00 92.44 129 GLN A N 1
ATOM 947 C CA . GLN A 1 129 ? 2.684 4.998 20.079 1.00 92.44 129 GLN A CA 1
ATOM 948 C C . GLN A 1 129 ? 3.072 5.730 18.790 1.00 92.44 129 GLN A C 1
ATOM 950 O O . GLN A 1 129 ? 3.959 6.577 18.807 1.00 92.44 129 GLN A O 1
ATOM 955 N N . GLY A 1 130 ? 2.411 5.396 17.685 1.00 89.25 130 GLY A N 1
ATOM 956 C CA . GLY A 1 130 ? 2.736 5.878 16.355 1.00 89.25 130 GLY A CA 1
ATOM 957 C C . GLY A 1 130 ? 1.954 7.094 15.886 1.00 89.25 130 GLY A C 1
ATOM 958 O O . GLY A 1 130 ? 0.965 7.513 16.491 1.00 89.25 130 GLY A O 1
ATOM 959 N N . GLU A 1 131 ? 2.354 7.620 14.728 1.00 86.75 131 GLU A N 1
ATOM 960 C CA . GLU A 1 131 ? 1.593 8.610 13.957 1.00 86.75 131 GLU A CA 1
ATOM 961 C C . GLU A 1 131 ? 0.805 7.996 12.785 1.00 86.75 131 GLU A C 1
ATOM 963 O O . GLU A 1 131 ? 0.084 8.715 12.085 1.00 86.75 131 GLU A O 1
ATOM 968 N N . GLY A 1 132 ? 0.901 6.682 12.586 1.00 89.00 132 GLY A N 1
ATOM 969 C CA . GLY A 1 132 ? 0.299 5.982 11.461 1.00 89.00 132 GLY A CA 1
ATOM 970 C C . GLY A 1 132 ? -1.221 5.951 11.471 1.00 89.00 132 GLY A C 1
ATOM 971 O O . GLY A 1 132 ? -1.903 6.218 12.471 1.00 89.00 132 GLY A O 1
ATOM 972 N N . PHE A 1 133 ? -1.755 5.648 10.291 1.00 91.12 133 PHE A N 1
ATOM 973 C CA . PHE A 1 133 ? -3.186 5.554 10.031 1.00 91.12 133 PHE A CA 1
ATOM 974 C C . PHE A 1 133 ? -3.456 4.617 8.858 1.00 91.12 133 PHE A C 1
ATOM 976 O O . PHE A 1 133 ? -2.580 4.359 8.048 1.00 91.12 133 PHE A O 1
ATOM 983 N N . VAL A 1 134 ? -4.684 4.130 8.699 1.00 92.44 134 VAL A N 1
ATOM 984 C CA . VAL A 1 134 ? -5.088 3.435 7.467 1.00 92.44 134 VAL A CA 1
ATOM 985 C C . VAL A 1 134 ? -5.886 4.411 6.614 1.00 92.44 134 VAL A C 1
ATOM 987 O O . VAL A 1 134 ? -6.808 5.057 7.103 1.00 92.44 1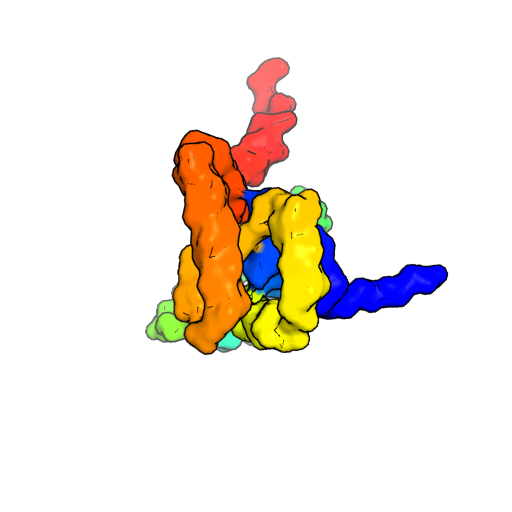34 VAL A O 1
ATOM 990 N N . CYS A 1 135 ? -5.506 4.584 5.346 1.00 90.75 135 CYS A N 1
ATOM 991 C CA . CYS A 1 135 ? -6.171 5.552 4.478 1.00 90.75 135 CYS A CA 1
ATOM 992 C C . CYS A 1 135 ? -7.628 5.139 4.202 1.00 90.75 135 CYS A C 1
ATOM 994 O O . CYS A 1 135 ? -7.963 3.955 4.229 1.00 90.75 135 CYS A O 1
ATOM 996 N N . LEU A 1 136 ? -8.491 6.107 3.873 1.00 90.31 136 LEU A N 1
ATOM 997 C CA . LEU A 1 136 ? -9.924 5.860 3.644 1.00 90.31 136 LEU A CA 1
ATOM 998 C C . LEU A 1 136 ? -10.198 4.764 2.600 1.00 90.31 136 LEU A C 1
ATOM 1000 O O . LEU A 1 136 ? -11.105 3.959 2.786 1.00 90.31 136 LEU A O 1
ATOM 1004 N N . LYS A 1 137 ? -9.375 4.677 1.544 1.00 92.06 137 LYS A N 1
ATOM 1005 C CA . LYS A 1 137 ? -9.461 3.615 0.526 1.00 92.06 137 LYS A CA 1
ATOM 1006 C C . LYS A 1 137 ? -9.320 2.222 1.149 1.00 92.06 137 LYS A C 1
ATOM 1008 O O . LYS A 1 137 ? -10.120 1.336 0.873 1.00 92.06 137 LYS A O 1
ATOM 1013 N N . HIS A 1 138 ? -8.314 2.031 1.997 1.00 95.12 138 HIS A N 1
ATOM 1014 C CA . HIS A 1 138 ? -8.051 0.748 2.643 1.00 95.12 138 HIS A CA 1
ATOM 1015 C C . HIS A 1 138 ? -9.007 0.474 3.809 1.00 95.12 138 HIS A C 1
ATOM 1017 O O . HIS A 1 138 ? -9.409 -0.667 4.000 1.00 95.12 138 HIS A O 1
ATOM 1023 N N . LEU A 1 139 ? -9.468 1.511 4.514 1.00 93.50 139 LEU A N 1
ATOM 1024 C CA . LEU A 1 139 ? -10.548 1.382 5.496 1.00 93.50 139 LEU A CA 1
ATOM 1025 C C . LEU A 1 139 ? -11.851 0.897 4.861 1.00 93.50 139 LEU A C 1
ATOM 1027 O O . LEU A 1 139 ? -12.536 0.052 5.436 1.00 93.50 139 LEU A O 1
ATOM 1031 N N . ALA A 1 140 ? -12.197 1.406 3.677 1.00 92.88 140 ALA A N 1
ATOM 1032 C CA . ALA A 1 140 ? -13.378 0.961 2.946 1.00 92.88 140 ALA A CA 1
ATOM 1033 C C . ALA A 1 140 ? -13.292 -0.531 2.583 1.00 92.88 140 ALA A C 1
ATOM 1035 O O . ALA A 1 140 ? -14.300 -1.226 2.679 1.00 92.88 140 ALA A O 1
ATOM 1036 N N . ALA A 1 141 ? -12.091 -1.017 2.254 1.00 93.19 141 ALA A N 1
ATOM 1037 C CA . ALA A 1 141 ? -11.824 -2.410 1.902 1.00 93.19 141 ALA A CA 1
ATOM 1038 C C . ALA A 1 141 ? -11.750 -3.376 3.104 1.00 93.19 141 ALA A C 1
ATOM 1040 O O . ALA A 1 141 ? -11.818 -4.587 2.905 1.00 93.19 141 ALA A O 1
ATOM 1041 N N . LEU A 1 142 ? -11.622 -2.875 4.339 1.00 91.88 142 LEU A N 1
ATOM 1042 C CA . LEU A 1 142 ? -11.676 -3.714 5.540 1.00 91.88 142 LEU A CA 1
ATOM 1043 C C . LEU A 1 142 ? -13.106 -4.183 5.829 1.00 91.88 142 LEU A C 1
ATOM 1045 O O . LEU A 1 142 ? -14.069 -3.408 5.716 1.00 91.88 142 LEU A O 1
ATOM 1049 N N . SER A 1 143 ? -13.224 -5.434 6.281 1.00 88.75 143 SER A N 1
ATOM 1050 C CA . SER A 1 143 ? -14.470 -5.995 6.800 1.00 88.75 143 SER A CA 1
ATOM 1051 C C . SER A 1 143 ? -14.982 -5.191 8.000 1.00 88.75 143 SER A C 1
ATOM 1053 O O . SER A 1 143 ? -14.226 -4.534 8.723 1.00 88.75 143 SER A O 1
ATOM 1055 N N . ALA A 1 144 ? -16.301 -5.195 8.196 1.00 88.75 144 ALA A N 1
ATOM 1056 C CA . ALA A 1 144 ? -16.899 -4.577 9.371 1.00 88.75 144 ALA A CA 1
ATOM 1057 C C . ALA A 1 144 ? -16.446 -5.315 10.642 1.00 88.75 144 ALA A C 1
ATOM 1059 O O . ALA A 1 144 ? -16.457 -6.542 10.689 1.00 88.75 144 ALA A O 1
ATOM 1060 N N . GLY A 1 145 ? -16.052 -4.561 11.667 1.00 87.31 145 GLY A N 1
ATOM 1061 C CA . GLY A 1 145 ? -15.605 -5.114 12.941 1.00 87.31 145 GLY A CA 1
ATOM 1062 C C . GLY A 1 145 ? -14.929 -4.070 13.836 1.00 87.31 145 GLY A C 1
ATOM 1063 O O . GLY A 1 145 ? -14.751 -2.923 13.408 1.00 87.31 145 GLY A O 1
ATOM 1064 N N . PRO A 1 146 ? -14.523 -4.456 15.061 1.00 87.62 146 PRO A N 1
ATOM 1065 C CA . PRO A 1 146 ? -13.915 -3.546 16.037 1.00 87.62 146 PRO A CA 1
ATOM 1066 C C . PRO A 1 146 ? -12.668 -2.839 15.496 1.00 87.62 146 PRO A C 1
ATOM 1068 O O . PRO A 1 146 ? -12.524 -1.630 15.651 1.00 87.62 146 PRO A O 1
ATOM 1071 N N . LEU A 1 147 ? -11.829 -3.576 14.759 1.00 88.81 147 LEU A N 1
ATOM 1072 C CA . LEU A 1 147 ? -10.639 -3.060 14.083 1.00 88.81 147 LEU A CA 1
ATOM 1073 C C . LEU A 1 147 ? -10.947 -1.845 13.198 1.00 88.81 147 LEU A C 1
ATOM 1075 O O . LEU A 1 147 ? -10.301 -0.803 13.302 1.00 88.81 147 LEU A O 1
ATOM 1079 N N . LYS A 1 148 ? -11.949 -1.974 12.323 1.00 91.25 148 LYS A N 1
ATOM 1080 C CA . LYS A 1 148 ? -12.349 -0.899 11.414 1.00 91.25 148 LYS A CA 1
ATOM 1081 C C . LYS A 1 148 ? -12.849 0.316 12.192 1.00 91.25 148 LYS A C 1
ATOM 1083 O O . LYS A 1 148 ? -12.497 1.433 11.831 1.00 91.25 148 LYS A O 1
ATOM 1088 N N . GLY A 1 149 ? -13.612 0.098 13.266 1.00 89.50 149 GLY A N 1
ATOM 1089 C CA . GLY A 1 149 ? -14.065 1.160 14.167 1.00 89.50 149 GLY A CA 1
ATOM 1090 C C . GLY A 1 149 ? -12.902 1.936 14.786 1.00 89.50 149 GLY A C 1
ATOM 1091 O O . GLY A 1 149 ? -12.865 3.158 14.694 1.00 89.50 149 GLY A O 1
ATOM 1092 N N . TRP A 1 150 ? -11.904 1.233 15.320 1.00 89.62 150 TRP A N 1
ATOM 1093 C CA . TRP A 1 150 ? -10.725 1.857 15.930 1.00 89.62 150 TRP A CA 1
ATOM 1094 C C . TRP A 1 150 ? -9.880 2.642 14.935 1.00 89.62 150 TRP A C 1
ATOM 1096 O O . TRP A 1 150 ? -9.429 3.749 15.223 1.00 89.62 150 TRP A O 1
ATOM 1106 N N . LEU A 1 151 ? -9.669 2.094 13.738 1.00 91.50 151 LEU A N 1
ATOM 1107 C CA . LEU A 1 151 ? -8.913 2.795 12.706 1.00 91.50 151 LEU A CA 1
ATOM 1108 C C . LEU A 1 151 ? -9.683 4.007 12.153 1.00 91.50 151 LEU A C 1
ATOM 1110 O O . LEU A 1 151 ? -9.062 5.010 11.803 1.00 91.50 151 LEU A O 1
ATOM 1114 N N . LEU A 1 152 ? -11.018 3.942 12.097 1.00 91.31 152 LEU A N 1
ATOM 1115 C CA . LEU A 1 152 ? -11.864 5.091 11.762 1.00 91.31 152 LEU A CA 1
ATOM 1116 C C . LEU A 1 152 ? -11.771 6.182 12.827 1.00 91.31 152 LEU A C 1
ATOM 1118 O O . LEU A 1 152 ? -11.570 7.340 12.474 1.00 91.31 152 LEU A O 1
ATOM 1122 N N . GLU A 1 153 ? -11.861 5.819 14.107 1.00 90.25 153 GLU A N 1
ATOM 1123 C CA . GLU A 1 153 ? -11.681 6.753 15.220 1.00 90.25 153 GLU A CA 1
ATOM 1124 C C . GLU A 1 153 ? -10.300 7.407 15.160 1.00 90.25 153 GLU A C 1
ATOM 1126 O O . GLU A 1 153 ? -10.191 8.627 15.236 1.00 90.25 153 GLU A O 1
ATOM 1131 N N . ARG A 1 154 ? -9.250 6.627 14.883 1.00 89.38 154 ARG A N 1
ATOM 1132 C CA . ARG A 1 154 ? -7.900 7.155 14.680 1.00 89.38 154 ARG A CA 1
ATOM 1133 C C . ARG A 1 154 ? -7.843 8.189 13.557 1.00 89.38 154 ARG A C 1
ATOM 1135 O O . ARG A 1 154 ? -7.288 9.267 13.757 1.00 89.38 154 ARG A O 1
ATOM 1142 N N . VAL A 1 155 ? -8.394 7.882 12.380 1.00 88.88 155 VAL A N 1
ATOM 1143 C CA . VAL A 1 155 ? -8.443 8.848 11.270 1.00 88.88 155 VAL A CA 1
ATOM 1144 C C . VAL A 1 155 ? -9.249 10.081 11.670 1.00 88.88 155 VAL A C 1
ATOM 1146 O O . VAL A 1 155 ? -8.800 11.193 11.408 1.00 88.88 155 VAL A O 1
ATOM 1149 N N . HIS A 1 156 ? -10.375 9.908 12.361 1.00 88.19 156 HIS A N 1
ATOM 1150 C CA . HIS A 1 156 ? -11.185 11.015 12.854 1.00 88.19 156 HIS A CA 1
ATOM 1151 C C . HIS A 1 156 ? -10.390 11.931 13.798 1.00 88.19 156 HIS A C 1
ATOM 1153 O O . HIS A 1 156 ? -10.316 13.134 13.552 1.00 88.19 156 HIS A O 1
ATOM 1159 N N . THR A 1 157 ? -9.706 11.379 14.804 1.00 87.50 157 THR A N 1
ATOM 1160 C CA . THR A 1 157 ? -8.838 12.148 15.708 1.00 87.50 157 THR A CA 1
ATOM 1161 C C . THR A 1 157 ? -7.763 12.912 14.940 1.00 87.50 157 THR A C 1
ATOM 1163 O O . THR A 1 157 ? -7.503 14.074 15.236 1.00 87.50 157 THR A O 1
ATOM 1166 N N . LEU A 1 158 ? -7.159 12.294 13.921 1.00 82.94 158 LEU A N 1
ATOM 1167 C CA . LEU A 1 158 ? -6.167 12.968 13.085 1.00 82.94 158 LEU A CA 1
ATOM 1168 C C . LEU A 1 158 ? -6.775 14.115 12.267 1.00 82.94 158 LEU A C 1
ATOM 1170 O O . LEU A 1 158 ? -6.116 15.135 12.093 1.00 82.94 158 LEU A O 1
ATOM 1174 N N . THR A 1 159 ? -8.018 13.981 11.794 1.00 81.81 159 THR A N 1
ATOM 1175 C CA . THR A 1 159 ? -8.707 15.036 11.029 1.00 81.81 159 THR A CA 1
ATOM 1176 C C . THR A 1 159 ? -9.121 16.249 11.863 1.00 81.81 159 THR A C 1
ATOM 1178 O O . THR A 1 159 ? -9.409 17.290 11.277 1.00 81.81 159 THR A O 1
ATOM 1181 N N . LEU A 1 160 ? -9.104 16.158 13.200 1.00 85.50 160 LEU A N 1
ATOM 1182 C CA . LEU A 1 160 ? -9.349 17.311 14.079 1.00 85.50 160 LEU A CA 1
ATOM 1183 C C . LEU A 1 160 ? -8.278 18.405 13.908 1.00 85.50 160 LEU A C 1
ATOM 1185 O O . LEU A 1 160 ? -8.579 19.583 14.073 1.00 85.50 160 LEU A O 1
ATOM 1189 N N . ASP A 1 161 ? -7.057 18.035 13.506 1.00 82.00 161 ASP A N 1
ATOM 1190 C CA . ASP A 1 161 ? -6.021 18.959 13.026 1.00 82.00 161 ASP A CA 1
ATOM 1191 C C . ASP A 1 161 ? -5.925 18.855 11.498 1.00 82.00 161 ASP A C 1
ATOM 1193 O O . ASP A 1 161 ? -5.012 18.248 10.925 1.00 82.00 161 ASP A O 1
ATOM 1197 N N . LEU A 1 162 ? -6.932 19.420 10.828 1.00 72.00 162 LEU A N 1
ATOM 1198 C CA . LEU A 1 162 ? -7.095 19.317 9.382 1.00 72.00 162 LEU A CA 1
ATOM 1199 C C . LEU A 1 162 ? -5.857 19.790 8.594 1.00 72.00 162 LEU A C 1
ATOM 1201 O O . LEU A 1 162 ? -5.467 19.071 7.674 1.00 72.00 162 LEU A O 1
ATOM 1205 N N . PRO A 1 163 ? -5.169 20.903 8.936 1.00 77.25 163 PRO A N 1
ATOM 1206 C CA . PRO A 1 163 ? -3.950 21.308 8.232 1.00 77.25 163 PRO A CA 1
ATOM 1207 C C . PRO A 1 163 ? -2.807 20.293 8.365 1.00 77.25 163 PRO A C 1
ATOM 1209 O O . PRO A 1 163 ? -2.112 19.998 7.387 1.00 77.25 163 PRO A O 1
ATOM 1212 N N . ARG A 1 164 ? -2.587 19.723 9.559 1.00 76.12 164 ARG A N 1
ATOM 1213 C CA . ARG A 1 164 ? -1.561 18.686 9.754 1.00 76.12 164 ARG A CA 1
ATOM 1214 C C . ARG A 1 164 ? -1.941 17.394 9.044 1.00 76.12 164 ARG A C 1
ATOM 1216 O O . ARG A 1 164 ? -1.078 16.780 8.414 1.00 76.12 164 ARG A O 1
ATOM 1223 N N . PHE A 1 165 ? -3.213 17.006 9.095 1.00 74.44 165 PHE A N 1
ATOM 1224 C CA . PHE A 1 165 ? -3.727 15.852 8.370 1.00 74.44 165 PHE A CA 1
ATOM 1225 C C . PHE A 1 165 ? -3.593 16.023 6.858 1.00 74.44 165 PHE A C 1
ATOM 1227 O O . PHE A 1 165 ? -3.079 15.124 6.206 1.00 74.44 165 PHE A O 1
ATOM 1234 N N . GLN A 1 166 ? -3.953 17.180 6.300 1.00 74.06 166 GLN A N 1
ATOM 1235 C CA . GLN A 1 166 ? -3.784 17.483 4.879 1.00 74.06 166 GLN A CA 1
ATOM 1236 C C . GLN A 1 166 ? -2.317 17.404 4.465 1.00 74.06 166 GLN A C 1
ATOM 1238 O O . GLN A 1 166 ? -2.019 16.734 3.487 1.00 74.06 166 GLN A O 1
ATOM 1243 N N . ARG A 1 167 ? -1.376 17.973 5.235 1.00 75.62 167 ARG A N 1
ATOM 1244 C CA . ARG A 1 167 ? 0.066 17.827 4.948 1.00 75.62 167 ARG A CA 1
ATOM 1245 C C . ARG A 1 167 ? 0.540 16.373 4.988 1.00 75.62 167 ARG A C 1
ATOM 1247 O O . ARG A 1 167 ? 1.419 15.998 4.216 1.00 75.62 167 ARG A O 1
ATOM 1254 N N . ARG A 1 168 ? 0.001 15.550 5.891 1.00 71.94 168 ARG A N 1
ATOM 1255 C CA . ARG A 1 168 ? 0.324 14.113 5.977 1.00 71.94 168 ARG A CA 1
ATOM 1256 C C . ARG A 1 168 ? -0.287 13.326 4.827 1.00 71.94 168 ARG A C 1
ATOM 1258 O O . ARG A 1 168 ? 0.405 12.544 4.190 1.00 71.94 168 ARG A O 1
ATOM 1265 N N . TYR A 1 169 ? -1.560 13.560 4.536 1.00 68.69 169 TYR A N 1
ATOM 1266 C CA . TYR A 1 169 ? -2.289 12.910 3.456 1.00 68.69 169 TYR A CA 1
ATOM 1267 C C . TYR A 1 169 ? -1.723 13.304 2.089 1.00 68.69 169 TYR A C 1
ATOM 1269 O O . TYR A 1 169 ? -1.542 12.442 1.239 1.00 68.69 169 TYR A O 1
ATOM 1277 N N . ALA A 1 170 ? -1.361 14.575 1.910 1.00 71.06 170 ALA A N 1
ATOM 1278 C CA . ALA A 1 170 ? -0.677 15.084 0.729 1.00 71.06 170 ALA A CA 1
ATOM 1279 C C . ALA A 1 170 ? 0.757 14.567 0.624 1.00 71.06 170 ALA A C 1
ATOM 1281 O O . ALA A 1 170 ? 1.181 14.291 -0.475 1.00 71.06 170 ALA A O 1
ATOM 1282 N N . ARG A 1 171 ? 1.507 14.336 1.709 1.00 70.75 171 ARG A N 1
ATOM 1283 C CA . ARG A 1 171 ? 2.781 13.590 1.607 1.00 70.75 171 ARG A CA 1
ATOM 1284 C C . ARG A 1 171 ? 2.555 12.128 1.232 1.00 70.75 171 ARG A C 1
ATOM 1286 O O . ARG A 1 171 ? 3.272 11.564 0.414 1.00 70.75 171 ARG A O 1
ATOM 1293 N N . HIS A 1 172 ? 1.521 11.519 1.800 1.00 68.94 172 HIS A N 1
ATOM 1294 C CA . HIS A 1 172 ? 1.160 10.134 1.541 1.00 68.94 172 HIS A CA 1
ATOM 1295 C C . HIS A 1 172 ? 0.750 9.886 0.076 1.00 68.94 172 HIS A C 1
ATOM 1297 O O . HIS A 1 172 ? 1.176 8.883 -0.504 1.00 68.94 172 HIS A O 1
ATOM 1303 N N . ARG A 1 173 ? -0.041 10.809 -0.493 1.00 64.62 173 ARG A N 1
ATOM 1304 C CA . ARG A 1 173 ? -0.511 10.840 -1.889 1.00 64.62 173 ARG A CA 1
ATO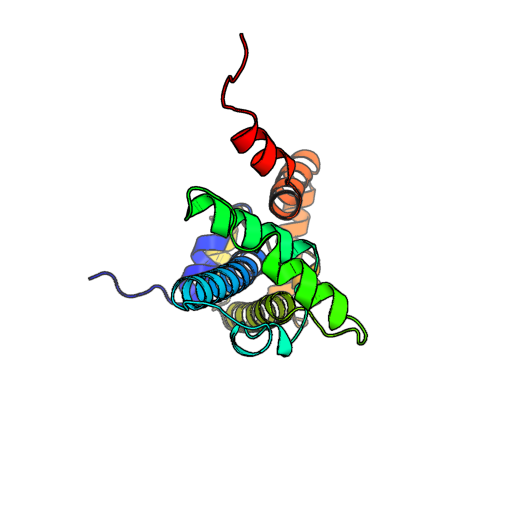M 1305 C C . ARG A 1 173 ? 0.438 11.546 -2.856 1.00 64.62 173 ARG A C 1
ATOM 1307 O O . ARG A 1 173 ? 0.501 11.176 -4.004 1.00 64.62 173 ARG A O 1
ATOM 1314 N N . GLY A 1 174 ? 1.195 12.536 -2.418 1.00 54.25 174 GLY A N 1
ATOM 1315 C CA . GLY A 1 174 ? 2.138 13.307 -3.239 1.00 54.25 174 GLY A CA 1
ATOM 1316 C C . GLY A 1 174 ? 3.432 12.545 -3.511 1.00 54.25 174 GLY A C 1
ATOM 1317 O O . GLY A 1 174 ? 4.012 12.696 -4.573 1.00 54.25 174 GLY A O 1
ATOM 1318 N N . ALA A 1 175 ? 3.799 11.580 -2.657 1.00 51.53 175 ALA A N 1
ATOM 1319 C CA . ALA A 1 175 ? 4.748 10.522 -3.028 1.00 51.53 175 ALA A CA 1
ATOM 1320 C C . ALA A 1 175 ? 4.249 9.630 -4.199 1.00 51.53 175 ALA A C 1
ATOM 1322 O O . ALA A 1 175 ? 4.934 8.700 -4.619 1.00 51.53 175 ALA A O 1
ATOM 1323 N N . GLU A 1 176 ? 3.026 9.854 -4.686 1.00 47.03 176 GLU A N 1
ATOM 1324 C CA . GLU A 1 176 ? 2.430 9.246 -5.877 1.00 47.03 176 GLU A CA 1
ATOM 1325 C C . GLU A 1 176 ? 2.526 10.183 -7.105 1.00 47.03 176 GLU A C 1
ATOM 1327 O O . GLU A 1 176 ? 2.422 9.686 -8.219 1.00 47.03 176 GLU A O 1
ATOM 1332 N N . GLU A 1 177 ? 2.778 11.488 -6.932 1.00 42.47 177 GLU A N 1
ATOM 1333 C CA . GLU A 1 177 ? 2.597 12.527 -7.965 1.00 42.47 177 GLU A CA 1
ATOM 1334 C C . GLU A 1 177 ? 3.675 13.624 -7.967 1.00 42.47 177 GLU A C 1
ATOM 1336 O O . GLU A 1 177 ? 3.412 14.720 -8.453 1.00 42.47 177 GLU A O 1
ATOM 1341 N N . ASP A 1 178 ? 4.898 13.363 -7.499 1.00 43.28 178 ASP A N 1
ATOM 1342 C CA . ASP A 1 178 ? 5.985 14.336 -7.679 1.00 43.28 178 ASP A CA 1
ATOM 1343 C C . ASP A 1 178 ? 7.014 13.913 -8.749 1.00 43.28 178 ASP A C 1
ATOM 1345 O O . ASP A 1 178 ? 8.153 13.567 -8.423 1.00 43.28 178 ASP A O 1
ATOM 1349 N N . PRO A 1 179 ? 6.648 13.940 -10.052 1.00 40.62 179 PRO A N 1
ATOM 1350 C CA . PRO A 1 179 ? 7.630 13.984 -11.127 1.00 40.62 179 PRO A CA 1
ATOM 1351 C C . PRO A 1 179 ? 8.541 15.211 -11.018 1.00 40.62 179 PRO A C 1
ATOM 1353 O O . PRO A 1 179 ? 9.632 15.177 -11.565 1.00 40.62 179 PRO A O 1
ATOM 1356 N N . GLN A 1 180 ? 8.127 16.278 -10.325 1.00 41.31 180 GLN A N 1
ATOM 1357 C CA . GLN A 1 180 ? 8.890 17.516 -10.167 1.00 41.31 180 GLN A CA 1
ATOM 1358 C C . GLN A 1 180 ? 10.008 17.409 -9.129 1.00 41.31 180 GLN A C 1
ATOM 1360 O O . GLN A 1 180 ? 11.034 18.035 -9.329 1.00 41.31 180 GLN A O 1
ATOM 1365 N N . ALA A 1 181 ? 9.911 16.568 -8.100 1.00 42.62 181 ALA A N 1
ATOM 1366 C CA . ALA A 1 181 ? 11.048 16.209 -7.249 1.00 42.62 181 ALA A CA 1
ATOM 1367 C C . ALA A 1 181 ? 12.044 15.299 -7.984 1.00 42.62 181 ALA A C 1
ATOM 1369 O O . ALA A 1 181 ? 13.244 15.379 -7.735 1.00 42.62 181 ALA A O 1
ATOM 1370 N N . ALA A 1 182 ? 11.565 14.463 -8.914 1.00 38.78 182 ALA A N 1
ATOM 1371 C CA . ALA A 1 182 ? 12.423 13.662 -9.787 1.00 38.78 182 ALA A CA 1
ATOM 1372 C C . ALA A 1 182 ? 13.082 14.507 -10.899 1.00 38.78 182 ALA A C 1
ATOM 1374 O O . ALA A 1 182 ? 14.249 14.288 -11.201 1.00 38.78 182 ALA A O 1
ATOM 1375 N N . LEU A 1 183 ? 12.379 15.504 -11.455 1.00 38.94 183 LEU A N 1
ATOM 1376 C CA . LEU A 1 183 ? 12.937 16.480 -12.401 1.00 38.94 183 LEU A CA 1
ATOM 1377 C C . LEU A 1 183 ? 13.842 17.504 -11.709 1.00 38.94 183 LEU A C 1
ATOM 1379 O O . LEU A 1 183 ? 14.902 17.797 -12.233 1.00 38.94 183 LEU A O 1
ATOM 1383 N N . ALA A 1 184 ? 13.506 17.996 -10.517 1.00 39.62 184 ALA A N 1
ATOM 1384 C CA . ALA A 1 184 ? 14.353 18.930 -9.768 1.00 39.62 184 ALA A CA 1
ATOM 1385 C C . ALA A 1 184 ? 15.667 18.284 -9.295 1.00 39.62 184 ALA A C 1
ATOM 1387 O O . ALA A 1 184 ? 16.652 18.984 -9.085 1.00 39.62 184 ALA A O 1
ATOM 1388 N N . ALA A 1 185 ? 15.706 16.954 -9.155 1.00 38.44 185 ALA A N 1
ATOM 1389 C CA . ALA A 1 185 ? 16.945 16.205 -8.949 1.00 38.44 185 ALA A CA 1
ATOM 1390 C C . ALA A 1 185 ? 17.781 16.044 -10.238 1.00 38.44 185 ALA A C 1
ATOM 1392 O O . ALA A 1 185 ? 18.970 15.761 -10.147 1.00 38.44 185 ALA A O 1
ATOM 1393 N N . LEU A 1 186 ? 17.177 16.235 -11.417 1.00 38.94 186 LEU A N 1
ATOM 1394 C CA . LEU A 1 186 ? 17.836 16.221 -12.731 1.00 38.94 186 LEU A CA 1
ATOM 1395 C C . LEU A 1 186 ? 18.211 17.634 -13.221 1.00 38.94 186 LEU A C 1
ATOM 1397 O O . LEU A 1 186 ? 19.177 17.788 -13.956 1.00 38.94 186 LEU A O 1
ATOM 1401 N N . GLU A 1 187 ? 17.488 18.668 -12.791 1.00 36.88 187 GLU A N 1
ATOM 1402 C CA . GLU A 1 187 ? 17.755 20.086 -13.090 1.00 36.88 187 GLU A CA 1
ATOM 1403 C C . GLU A 1 187 ? 18.741 20.729 -12.090 1.00 36.88 187 GLU A C 1
ATOM 1405 O O . GLU A 1 187 ? 19.019 21.924 -12.160 1.00 36.88 187 GLU A O 1
ATOM 1410 N N . GLY A 1 188 ? 19.284 19.937 -11.158 1.00 34.69 188 GLY A N 1
ATOM 1411 C CA . GLY A 1 188 ? 20.261 20.348 -10.147 1.00 34.69 188 GLY A CA 1
ATOM 1412 C C . GLY A 1 188 ? 21.732 20.213 -10.558 1.00 34.69 188 GLY A C 1
ATOM 1413 O O . GLY A 1 188 ? 22.588 20.208 -9.675 1.00 34.69 188 GLY A O 1
ATOM 1414 N N . GLU A 1 189 ? 22.042 20.091 -11.851 1.00 38.03 189 GLU A N 1
ATOM 1415 C CA . GLU A 1 189 ? 23.402 20.282 -12.365 1.00 38.03 189 GLU A CA 1
ATOM 1416 C C . GLU A 1 189 ? 23.438 21.513 -13.273 1.00 38.03 189 GLU A C 1
ATOM 1418 O O . GLU A 1 189 ? 22.926 21.504 -14.393 1.00 38.03 189 GLU A O 1
ATOM 1423 N N . ASP A 1 190 ? 24.069 22.568 -12.752 1.00 40.41 190 ASP A N 1
ATOM 1424 C CA . ASP A 1 190 ? 24.582 23.718 -13.492 1.00 40.41 190 ASP A CA 1
ATOM 1425 C C . ASP A 1 190 ? 25.371 23.252 -14.726 1.00 40.41 190 ASP A C 1
ATOM 1427 O O . ASP A 1 190 ? 26.578 23.013 -14.685 1.00 40.41 190 ASP A O 1
ATOM 1431 N N . TRP A 1 191 ? 24.688 23.173 -15.861 1.00 35.69 191 TRP A N 1
ATOM 1432 C CA . TRP A 1 191 ? 25.301 23.248 -17.178 1.00 35.69 191 TRP A CA 1
ATOM 1433 C C . TRP A 1 191 ? 24.769 24.502 -17.862 1.00 35.69 191 TRP A C 1
ATOM 1435 O O . TRP A 1 191 ? 23.856 24.422 -18.679 1.00 35.69 191 TRP A O 1
ATOM 1445 N N . LEU A 1 192 ? 25.359 25.645 -17.483 1.00 36.25 192 LEU A N 1
ATOM 1446 C CA . LEU A 1 192 ? 25.526 26.915 -18.221 1.00 36.25 192 LEU A CA 1
ATOM 1447 C C . LEU A 1 192 ? 25.273 28.159 -17.346 1.00 36.25 192 LEU A C 1
ATOM 1449 O O . LEU A 1 192 ? 24.297 28.880 -17.554 1.00 36.25 192 LEU A O 1
ATOM 1453 N N . ALA A 1 193 ? 26.220 28.455 -16.449 1.00 33.44 193 ALA A N 1
ATOM 1454 C CA . ALA A 1 193 ? 26.790 29.796 -16.245 1.00 33.44 193 ALA A CA 1
ATOM 1455 C C . ALA A 1 193 ? 28.084 29.711 -15.423 1.00 33.44 193 ALA A C 1
ATOM 1457 O O . ALA A 1 193 ? 28.041 29.150 -14.310 1.00 33.44 193 ALA A O 1
#

Sequence (193 aa):
MTAASTDAERLLELLLEPCCPVCSLSRQAALSYLDEQLARWQGSPAPTAAETGLAAGVLCSHHWHKLVALEAQRTTGPQLSEALLGELLEVADAPRPCPACEVQQSAARHYLGVLGGLPTETLGLALRQGEGFVCLKHLAALSAGPLKGWLLERVHTLTLDLPRFQRRYARHRGAEEDPQAALAALEGEDWLA

Secondary structure (DSSP, 8-state):
-PPPPPHHHHHHHHTTTTS-HHHHHHHHHHHHHHHHHHHHHHTSSS--TTTTSGGG-PPPHHHHHHHHHHHHTT-SS-STTTHHHHHHHHSTTS-PPPHHHHHHHHHHHHHHHHHHHS-HHHHHHHHHHS-----HHHHHHSPSSHHHHHHHHHHHHHHTSHHHHHHHHHHHHHTTT-HHHHHHTTS-S----

Foldseek 3Di:
DDPPDDLLRQCLVCLQELEASLQVQLLVQLLVVLLVLLVQCVPDPHQDCVNSCCVVDPADPLSVVSSQLSQVVVDPDGPCPPPVVVVNVVVPPDHDDHVSVVSSVVSSVVSLVSLVPDPPVSNVVSNVNHNYAHDPVSLVVHDDDPSSVVRVVSLVVLCVPVVSSCVSVCVRCVVSPPPVVVVVVVVPDDPDD

Mean predicted aligned error: 10.77 Å

Radius of gyration: 19.83 Å; Cα contacts (8 Å, |Δi|>4): 156; chains: 1; bounding box: 44×42×54 Å

Organism: NCBI:txid1644118

Nearest PDB structures (foldseek):
  7e8e-assembly1_D  TM=1.720E-01  e=6.108E+00  Homo sapiens